Protein 3K89 (pdb70)

Nearest PDB structures (foldseek):
  3r97-assembly1_A  TM=1.001E+00  e=3.968E-64  Xanthomonas oryzae pv. oryzae KACC 10331
  3h0p-assembly1_A  TM=9.789E-01  e=1.302E-44  Salmonella enterica subsp. enterica serovar Typhimurium
  2g2y-assembly1_A  TM=9.783E-01  e=1.091E-43  Escherichia coli K-12
  6smd-assembly2_C  TM=9.818E-01  e=2.493E-43  Photorhabdus luminescens
  3hjv-assembly1_B  TM=9.691E-01  e=3.770E-43  Vibrio cholerae

B-factor: mean 21.98, std 23.46, range [7.36, 500.0]

Solvent-accessible surface area: 12432 Å² total; per-residue (Å²): 223,76,42,78,42,0,0,0,0,0,1,4,60,56,10,30,56,76,27,7,9,35,107,2,15,151,109,33,104,44,0,147,113,2,0,58,73,0,13,136,9,4,65,32,88,0,33,54,10,0,51,66,14,80,83,139,58,0,68,97,10,29,27,0,2,0,0,1,0,0,0,0,2,0,0,24,75,6,0,36,71,74,155,9,12,95,0,27,13,0,0,0,20,13,1,0,0,0,0,0,0,13,8,0,22,1,3,54,4,89,30,0,0,72,0,0,44,41,2,0,60,37,5,36,77,39,0,77,84,67,69,10,5,8,0,9,3,54,57,17,125,61,70,34,1,68,109,0,4,75,107,4,20,72,124,72,34,4,41,22,0,16,31,6,8,55,23,41,5,5,0,0,0,22,24,47,0,0,64,90,0,31,56,62,0,38,163,122,53,27,176,139,31,88,98,69,114,48,36,10,0,18,2,0,66,47,0,100,110,1,0,70,86,0,17,140,24,0,67,72,37,65,38,97,87,52,129,4,53,7,0,1,0,20,44,20,153,56,38,131,43,47,72,36,6,59,90,3,0,16,48,1,0,37,68,31,0,54,0,22,21,0,0,94,18,0,29,94,102,39,3,68,69,0,0,0,0,0,3,31,154,77,5,2,39,14,0,103,134,21,39,190,96,16,54,13,79,26,0,13,51,40,83,59,8,57,28,0,45,112,47,2,69,166

Structure (mmCIF, N/CA/C/O backbone):
data_3K89
#
_entry.id   3K89
#
_cell.length_a   41.361
_cell.length_b   74.095
_cell.length_c   98.617
_cell.angle_alpha   90.00
_cell.angle_beta   90.00
_cell.angle_gamma   90.00
#
_symmetry.space_group_name_H-M   'P 21 21 21'
#
loop_
_entity.id
_entity.type
_entity.pdbx_description
1 polymer 'Malonyl CoA-ACP transacylase'
2 non-polymer GLYCEROL
3 water water
#
loop_
_atom_site.group_PDB
_atom_site.id
_atom_site.type_symbol
_atom_site.label_atom_id
_atom_site.label_alt_id
_atom_site.label_comp_id
_atom_site.label_asym_id
_atom_site.label_entity_id
_atom_site.label_seq_id
_atom_site.pdbx_PDB_ins_code
_atom_site.Cartn_x
_atom_site.Cartn_y
_atom_site.Cartn_z
_atom_site.occupancy
_atom_site.B_iso_or_equiv
_atom_site.auth_seq_id
_atom_site.auth_comp_id
_atom_site.auth_asym_id
_atom_site.auth_atom_id
_atom_site.pdbx_PDB_model_num
ATOM 1 N N . MET A 1 1 ? 14.525 -9.897 -16.978 1.00 43.60 1 MET A N 1
ATOM 2 C CA . MET A 1 1 ? 15.872 -9.848 -16.336 1.00 43.39 1 MET A CA 1
ATOM 3 C C . MET A 1 1 ? 15.856 -8.837 -15.186 1.00 42.47 1 MET A C 1
ATOM 4 O O . MET A 1 1 ? 15.286 -9.092 -14.121 1.00 42.52 1 MET A O 1
ATOM 9 N N . THR A 1 2 ? 16.486 -7.690 -15.424 1.00 41.25 2 THR A N 1
ATOM 10 C CA . THR A 1 2 ? 16.471 -6.561 -14.502 1.00 39.74 2 THR A CA 1
ATOM 11 C C . THR A 1 2 ? 15.462 -5.503 -14.963 1.00 38.57 2 THR A C 1
ATOM 12 O O . THR A 1 2 ? 15.374 -5.190 -16.155 1.00 38.54 2 THR A O 1
ATOM 16 N N . GLU A 1 3 ? 14.700 -4.963 -14.015 1.00 36.84 3 GLU A N 1
ATOM 17 C CA . GLU A 1 3 ? 13.746 -3.899 -14.315 1.00 35.19 3 GLU A CA 1
ATOM 18 C C . GLU A 1 3 ? 14.390 -2.544 -14.068 1.00 33.59 3 GLU A C 1
ATOM 19 O O . GLU A 1 3 ? 14.674 -2.192 -12.919 1.00 33.16 3 GLU A O 1
ATOM 25 N N . SER A 1 4 ? 14.593 -1.785 -15.147 1.00 31.69 4 SER A N 1
ATOM 26 C CA . SER A 1 4 ? 15.348 -0.527 -15.105 1.00 29.73 4 SER A CA 1
ATOM 27 C C . SER A 1 4 ? 14.679 0.596 -14.310 1.00 27.76 4 SER A C 1
ATOM 28 O O . SER A 1 4 ? 15.354 1.551 -13.898 1.00 27.70 4 SER A O 1
ATOM 31 N N . THR A 1 5 ? 13.367 0.482 -14.084 1.00 24.80 5 THR A N 1
ATOM 32 C CA . THR A 1 5 ? 12.634 1.508 -13.337 1.00 22.62 5 THR A CA 1
ATOM 33 C C . THR A 1 5 ? 12.437 1.188 -11.854 1.00 20.60 5 THR A C 1
ATOM 34 O O . THR A 1 5 ? 11.857 1.996 -11.137 1.00 20.38 5 THR A O 1
ATOM 38 N N . LEU A 1 6 ? 12.916 0.026 -11.407 1.00 19.22 6 LEU A N 1
ATOM 39 C CA . LEU A 1 6 ? 12.648 -0.432 -10.035 1.00 17.07 6 LEU A CA 1
ATOM 40 C C . LEU A 1 6 ? 13.885 -0.374 -9.133 1.00 15.91 6 LEU A C 1
ATOM 41 O O . LEU A 1 6 ? 14.934 -0.838 -9.516 1.00 15.23 6 LEU A O 1
ATOM 46 N N . ALA A 1 7 ? 13.748 0.190 -7.933 1.00 14.46 7 ALA A N 1
ATOM 47 C CA . ALA A 1 7 ? 14.808 0.075 -6.926 1.00 13.58 7 ALA A CA 1
ATOM 48 C C . ALA A 1 7 ? 14.230 -0.567 -5.664 1.00 12.78 7 ALA A C 1
ATOM 49 O O . ALA A 1 7 ? 13.020 -0.511 -5.424 1.00 12.49 7 ALA A O 1
ATOM 51 N N . PHE A 1 8 ? 15.102 -1.181 -4.869 1.00 11.58 8 PHE A N 1
ATOM 52 C CA . PHE A 1 8 ? 14.726 -1.674 -3.539 1.00 10.94 8 PHE A CA 1
ATOM 53 C C . PHE A 1 8 ? 15.511 -0.856 -2.524 1.00 10.79 8 PHE A C 1
ATOM 54 O O . PHE A 1 8 ? 16.692 -0.553 -2.754 1.00 10.89 8 PHE A O 1
ATOM 62 N N . VAL A 1 9 ? 14.841 -0.502 -1.425 1.00 9.80 9 VAL A N 1
ATOM 63 C CA . VAL A 1 9 ? 15.497 0.198 -0.290 1.00 9.73 9 VAL A CA 1
ATOM 64 C C . VAL A 1 9 ? 15.286 -0.623 0.974 1.00 9.61 9 VAL A C 1
ATOM 65 O O . VAL A 1 9 ? 14.250 -1.268 1.125 1.00 10.05 9 VAL A O 1
ATOM 69 N N . PHE A 1 10 ? 16.265 -0.578 1.887 1.00 9.42 10 PHE A N 1
ATOM 70 C CA . PHE A 1 10 ? 16.215 -1.421 3.080 1.00 9.17 10 PHE A CA 1
ATOM 71 C C . PHE A 1 10 ? 16.236 -0.560 4.327 1.00 8.84 10 PHE A C 1
ATOM 72 O O . PHE A 1 10 ? 17.039 0.366 4.424 1.00 8.81 10 PHE A O 1
ATOM 80 N N . PRO A 1 11 ? 15.323 -0.842 5.270 1.00 9.27 11 PRO A N 1
ATOM 81 C CA . PRO A 1 11 ? 15.196 0.000 6.461 1.00 9.46 11 PRO A CA 1
ATOM 82 C C . PRO A 1 11 ? 16.262 -0.230 7.524 1.00 9.63 11 PRO A C 1
ATOM 83 O O . PRO A 1 11 ? 16.949 -1.247 7.530 1.00 9.68 11 PRO A O 1
ATOM 87 N N . GLY A 1 12 ? 16.360 0.733 8.435 1.00 9.88 12 GLY A N 1
ATOM 88 C CA . GLY A 1 12 ? 17.355 0.657 9.496 1.00 10.11 12 GLY A CA 1
ATOM 89 C C . GLY A 1 12 ? 16.712 0.923 10.842 1.00 10.03 12 GLY A C 1
ATOM 90 O O . GLY A 1 12 ? 15.488 0.821 10.996 1.00 10.27 12 GLY A O 1
ATOM 91 N N . GLN A 1 13 ? 17.569 1.235 11.812 1.00 10.83 13 GLN A N 1
ATOM 92 C CA . GLN A 1 13 ? 17.153 1.490 13.189 1.00 11.36 13 GLN A CA 1
ATOM 93 C C . GLN A 1 13 ? 15.909 2.370 13.263 1.00 12.24 13 GLN A C 1
ATOM 94 O O . GLN A 1 13 ? 15.873 3.466 12.688 1.00 13.27 13 GLN A O 1
ATOM 100 N N . GLY A 1 14 ? 14.898 1.905 13.988 1.00 12.11 14 GLY A N 1
ATOM 101 C CA . GLY A 1 14 ? 13.629 2.628 14.076 1.00 12.86 14 GLY A CA 1
ATOM 102 C C . GLY A 1 14 ? 12.494 1.894 13.407 1.00 13.03 14 GLY A C 1
ATOM 103 O O . GLY A 1 14 ? 11.317 2.088 13.762 1.00 14.67 14 GLY A O 1
ATOM 104 N N . SER A 1 15 ? 12.836 1.035 12.444 1.00 12.30 15 SER A N 1
ATOM 105 C CA . SER A 1 15 ? 11.849 0.265 11.702 1.00 12.48 15 SER A CA 1
ATOM 106 C C . SER A 1 15 ? 11.494 -1.083 12.324 1.00 12.79 15 SER A C 1
ATOM 107 O O . SER A 1 15 ? 10.583 -1.771 11.839 1.00 13.30 15 SER A O 1
ATOM 110 N N . GLN A 1 16 ? 12.233 -1.477 13.357 1.00 12.66 16 GLN A N 1
ATOM 111 C CA . GLN A 1 16 ? 11.975 -2.764 14.019 1.00 13.30 16 GLN A CA 1
ATOM 112 C C . GLN A 1 16 ? 10.688 -2.699 14.842 1.00 14.12 16 GLN A C 1
ATOM 113 O O . GLN A 1 16 ? 10.242 -1.616 15.242 1.00 14.61 16 GLN A O 1
ATOM 119 N N . SER A 1 17 ? 10.094 -3.861 15.093 1.00 14.14 17 SER A N 1
ATOM 120 C CA . SER A 1 17 ? 8.949 -3.965 16.011 1.00 14.27 17 SER A CA 1
ATOM 121 C C . SER A 1 17 ? 8.873 -5.409 16.466 1.00 14.66 17 SER A C 1
ATOM 122 O O . SER A 1 17 ? 9.285 -6.319 15.740 1.00 13.82 17 SER A O 1
ATOM 125 N N . LEU A 1 18 ? 8.352 -5.619 17.670 1.00 15.35 18 LEU A N 1
ATOM 126 C CA . LEU A 1 18 ? 8.039 -6.967 18.143 1.00 16.13 18 LEU A CA 1
ATOM 127 C C . LEU A 1 18 ? 7.053 -7.603 17.173 1.00 15.46 18 LEU A C 1
ATOM 128 O O . LEU A 1 18 ? 6.054 -6.983 16.792 1.00 16.55 18 LEU A O 1
ATOM 133 N N . GLY A 1 19 ? 7.360 -8.820 16.728 1.00 15.09 19 GLY A N 1
ATOM 134 C CA . GLY A 1 19 ? 6.495 -9.536 15.802 1.00 14.71 19 GLY A CA 1
ATOM 135 C C . GLY A 1 19 ? 6.651 -9.113 14.351 1.00 13.95 19 GLY A C 1
ATOM 136 O O . GLY A 1 19 ? 5.838 -9.497 13.498 1.00 14.69 19 GLY A O 1
ATOM 137 N N . MET A 1 20 ? 7.696 -8.345 14.046 1.00 13.71 20 MET A N 1
ATOM 138 C CA . MET A 1 20 ? 7.920 -7.976 12.652 1.00 13.59 20 MET A CA 1
ATOM 139 C C . MET A 1 20 ? 8.054 -9.212 11.768 1.00 13.49 20 MET A C 1
ATOM 140 O O . MET A 1 20 ? 8.701 -10.192 12.144 1.00 13.35 20 MET A O 1
ATOM 145 N N . LEU A 1 21 ? 7.413 -9.159 10.599 1.00 12.77 21 LEU A N 1
ATOM 146 C CA . LEU A 1 21 ? 7.409 -10.271 9.631 1.00 12.79 21 LEU A CA 1
ATOM 147 C C . LEU A 1 21 ? 6.681 -11.542 10.093 1.00 12.81 21 LEU A C 1
ATOM 148 O O . LEU A 1 21 ? 6.735 -12.573 9.413 1.00 13.38 21 LEU A O 1
ATOM 153 N N . ALA A 1 22 ? 5.962 -11.462 11.214 1.00 13.24 22 ALA A N 1
ATOM 154 C CA . ALA A 1 22 ? 5.300 -12.660 11.744 1.00 13.58 22 ALA A CA 1
ATOM 155 C C . ALA A 1 22 ? 4.342 -13.247 10.704 1.00 14.15 22 ALA A C 1
ATOM 156 O O . ALA A 1 22 ? 4.319 -14.473 10.494 1.00 13.33 22 ALA A O 1
ATOM 158 N N . GLU A 1 23 ? 3.565 -12.377 10.050 1.00 14.34 23 GLU A N 1
ATOM 159 C CA . GLU A 1 23 ? 2.498 -12.842 9.188 1.00 14.78 23 GLU A CA 1
ATOM 160 C C . GLU A 1 23 ? 3.033 -13.388 7.885 1.00 14.44 23 GLU A C 1
ATOM 161 O O . GLU A 1 23 ? 2.532 -14.403 7.375 1.00 15.12 23 GLU A O 1
ATOM 167 N N . LEU A 1 24 ? 4.069 -12.744 7.349 1.00 13.65 24 LEU A N 1
ATOM 168 C CA . LEU A 1 24 ? 4.744 -13.307 6.182 1.00 13.60 24 LEU A CA 1
ATOM 169 C C . LEU A 1 24 ? 5.396 -14.648 6.487 1.00 13.93 24 LEU A C 1
ATOM 170 O O . LEU A 1 24 ? 5.384 -15.544 5.644 1.00 13.30 24 LEU A O 1
ATOM 175 N N . SER A 1 25 ? 5.989 -14.777 7.673 1.00 14.17 25 SER A N 1
ATOM 176 C CA . SER A 1 25 ? 6.653 -16.027 8.071 1.00 14.90 25 SER A CA 1
ATOM 177 C C . SER A 1 25 ? 5.673 -17.199 8.092 1.00 16.30 25 SER A C 1
ATOM 178 O O . SER A 1 25 ? 6.016 -18.307 7.689 1.00 16.04 25 SER A O 1
ATOM 181 N N . GLU A 1 26 ? 4.449 -16.948 8.548 1.00 17.23 26 GLU A N 1
ATOM 182 C CA . GLU A 1 26 ? 3.420 -17.994 8.555 1.00 18.54 26 GLU A CA 1
ATOM 183 C C . GLU A 1 26 ? 3.145 -18.562 7.162 1.00 18.38 26 GLU A C 1
ATOM 184 O O . GLU A 1 26 ? 2.807 -19.747 7.010 1.00 18.69 26 GLU A O 1
ATOM 190 N N . LEU A 1 27 ? 3.280 -17.717 6.147 1.00 17.22 27 LEU A N 1
ATOM 191 C CA . LEU A 1 27 ? 3.056 -18.122 4.765 1.00 17.43 27 LEU A CA 1
ATOM 192 C C . LEU A 1 27 ? 4.289 -18.709 4.075 1.00 17.37 27 LEU A C 1
ATOM 193 O O . LEU A 1 27 ? 4.161 -19.428 3.074 1.00 17.24 27 LEU A O 1
ATOM 198 N N . HIS A 1 28 ? 5.482 -18.403 4.595 1.00 16.01 28 HIS A N 1
ATOM 199 C CA . HIS A 1 28 ? 6.724 -18.690 3.858 1.00 16.34 28 HIS A CA 1
ATOM 200 C C . HIS A 1 28 ? 7.843 -19.181 4.765 1.00 16.32 28 HIS A C 1
ATOM 201 O O . HIS A 1 28 ? 8.483 -18.385 5.481 1.00 16.63 28 HIS A O 1
ATOM 208 N N . PRO A 1 29 ? 8.103 -20.489 4.731 1.00 16.10 29 PRO A N 1
ATOM 209 C CA . PRO A 1 29 ? 9.132 -21.093 5.583 1.00 16.26 29 PRO A CA 1
ATOM 210 C C . PRO A 1 29 ? 10.523 -20.491 5.372 1.00 16.66 29 PRO A C 1
ATOM 211 O O . PRO A 1 29 ? 11.332 -20.502 6.300 1.00 16.54 29 PRO A O 1
ATOM 215 N N . GLN A 1 30 ? 10.804 -19.972 4.172 1.00 16.51 30 GLN A N 1
ATOM 216 C CA . GLN A 1 30 ? 12.114 -19.349 3.907 1.00 17.02 30 GLN A CA 1
ATOM 217 C C . GLN A 1 30 ? 12.444 -18.255 4.944 1.00 15.94 30 GLN A C 1
ATOM 218 O O . GLN A 1 30 ? 13.597 -18.083 5.293 1.00 16.24 30 GLN A O 1
ATOM 224 N N . ILE A 1 31 ? 11.446 -17.535 5.454 1.00 15.09 31 ILE A N 1
ATOM 225 C CA . ILE A 1 31 ? 11.724 -16.416 6.360 1.00 14.60 31 ILE A CA 1
ATOM 226 C C . ILE A 1 31 ? 12.494 -16.821 7.627 1.00 14.14 31 ILE A C 1
ATOM 227 O O . ILE A 1 31 ? 13.568 -16.292 7.909 1.00 13.35 31 ILE A O 1
ATOM 232 N N . ARG A 1 32 ? 11.973 -17.780 8.375 1.00 13.36 32 ARG A N 1
ATOM 233 C CA . ARG A 1 32 ? 12.676 -18.228 9.578 1.00 13.41 32 ARG A CA 1
ATOM 234 C C . ARG A 1 32 ? 14.010 -18.918 9.259 1.00 13.73 32 ARG A C 1
ATOM 235 O O . ARG A 1 32 ? 14.943 -18.887 10.070 1.00 13.05 32 ARG A O 1
ATOM 243 N N . GLU A 1 33 ? 14.106 -19.530 8.079 1.00 12.54 33 GLU A N 1
ATOM 244 C CA . GLU A 1 33 ? 15.363 -20.134 7.643 1.00 12.56 33 GLU A CA 1
ATOM 245 C C . GLU A 1 33 ? 16.440 -19.050 7.457 1.00 12.50 33 GLU A C 1
ATOM 246 O O . GLU A 1 33 ? 17.595 -19.237 7.859 1.00 11.86 33 GLU A O 1
ATOM 252 N N . THR A 1 34 ? 16.042 -17.925 6.856 1.00 12.06 34 THR A N 1
ATOM 253 C CA . THR A 1 34 ? 16.943 -16.786 6.674 1.00 11.86 34 THR A CA 1
ATOM 254 C C . THR A 1 34 ? 17.379 -16.207 8.018 1.00 11.46 34 THR A C 1
ATOM 255 O O . THR A 1 34 ? 18.561 -15.897 8.200 1.00 10.57 34 THR A O 1
ATOM 259 N N . PHE A 1 35 ? 16.440 -16.069 8.951 1.00 11.25 35 PHE A N 1
ATOM 260 C CA . PHE A 1 35 ? 16.801 -15.592 10.294 1.00 11.50 35 PHE A CA 1
ATOM 261 C C . PHE A 1 35 ? 17.778 -16.542 10.980 1.00 11.48 35 PHE A C 1
ATOM 262 O O . PHE A 1 35 ? 18.708 -16.085 11.625 1.00 11.23 35 PHE A O 1
ATOM 270 N N . ALA A 1 36 ? 17.584 -17.844 10.792 1.00 12.03 36 ALA A N 1
ATOM 271 C CA . ALA A 1 36 ? 18.469 -18.829 11.408 1.00 11.88 36 ALA A CA 1
ATOM 272 C C . ALA A 1 36 ? 19.890 -18.683 10.871 1.00 12.06 36 ALA A C 1
ATOM 273 O O . ALA A 1 36 ? 20.850 -18.728 11.631 1.00 12.17 36 ALA A O 1
ATOM 275 N N . GLU A 1 37 ? 20.007 -18.457 9.565 1.00 11.06 37 GLU A N 1
ATOM 276 C CA . GLU A 1 37 ? 21.303 -18.259 8.910 1.00 12.07 37 GLU A CA 1
ATOM 277 C C . GLU A 1 37 ? 21.989 -16.991 9.432 1.00 11.68 37 GLU A C 1
ATOM 278 O O . GLU A 1 37 ? 23.165 -17.005 9.785 1.00 12.16 37 GLU A O 1
ATOM 284 N N . ALA A 1 38 ? 21.225 -15.912 9.519 1.00 11.03 38 ALA A N 1
ATOM 285 C CA . ALA A 1 38 ? 21.737 -14.658 10.051 1.00 10.80 38 ALA A CA 1
ATOM 286 C C . ALA A 1 38 ? 22.152 -14.828 11.509 1.00 11.39 38 ALA A C 1
ATOM 287 O O . ALA A 1 38 ? 23.202 -14.296 11.927 1.00 11.77 38 ALA A O 1
ATOM 289 N N . SER A 1 39 ? 21.351 -15.578 12.274 1.00 11.85 39 SER A N 1
ATOM 290 C CA . SER A 1 39 ? 21.589 -15.764 13.716 1.00 12.79 39 SER A CA 1
ATOM 291 C C . SER A 1 39 ? 22.924 -16.446 13.990 1.00 13.72 39 SER A C 1
ATOM 292 O O . SER A 1 39 ? 23.609 -16.115 14.966 1.00 14.12 39 SER A O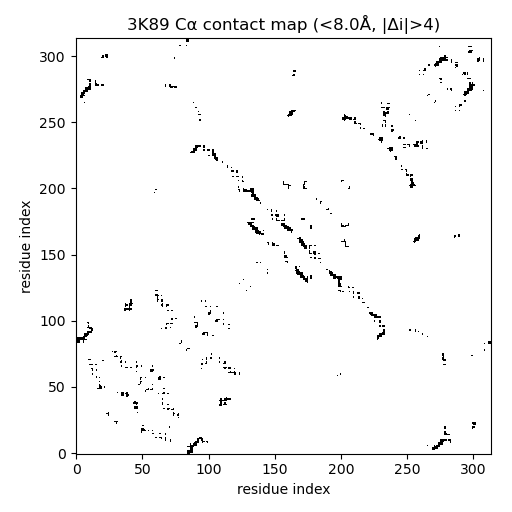 1
ATOM 295 N N . GLU A 1 40 ? 23.296 -17.389 13.130 1.00 14.65 40 GLU A N 1
ATOM 296 C CA . GLU A 1 40 ? 24.620 -18.023 13.225 1.00 16.48 40 GLU A CA 1
ATOM 297 C C . GLU A 1 40 ? 25.767 -17.013 13.149 1.00 16.71 40 GLU A C 1
ATOM 298 O O . GLU A 1 40 ? 26.751 -17.119 13.892 1.00 17.13 40 GLU A O 1
ATOM 304 N N . GLY A 1 41 ? 25.624 -16.017 12.279 1.00 15.76 41 GLY A N 1
ATOM 305 C CA . GLY A 1 41 ? 26.625 -14.963 12.153 1.00 16.28 41 GLY A CA 1
ATOM 306 C C . GLY A 1 41 ? 26.571 -14.014 13.335 1.00 16.50 41 GLY A C 1
ATOM 307 O O . GLY A 1 41 ? 27.623 -13.601 13.863 1.00 17.26 41 GLY A O 1
ATOM 308 N N . ALA A 1 42 ? 25.359 -13.666 13.756 1.00 16.35 42 ALA A N 1
ATOM 309 C CA . ALA A 1 42 ? 25.166 -12.643 14.799 1.00 17.44 42 ALA A CA 1
ATOM 310 C C . ALA A 1 42 ? 25.490 -13.136 16.198 1.00 18.24 42 ALA A C 1
ATOM 311 O O . ALA A 1 42 ? 25.822 -12.332 17.070 1.00 19.33 42 ALA A O 1
ATOM 313 N N . GLY A 1 43 ? 25.370 -14.437 16.424 1.00 18.87 43 GLY A N 1
ATOM 314 C CA . GLY A 1 43 ? 25.603 -15.009 17.768 1.00 19.57 43 GLY A CA 1
ATOM 315 C C . GLY A 1 43 ? 24.409 -14.977 18.709 1.00 20.17 43 GLY A C 1
ATOM 316 O O . GLY A 1 43 ? 24.527 -15.250 19.925 1.00 21.07 43 GLY A O 1
ATOM 317 N N . VAL A 1 44 ? 23.241 -14.661 18.161 1.00 19.24 44 VAL A N 1
ATOM 318 C CA . VAL A 1 44 ? 22.015 -14.531 18.929 1.00 18.92 44 VAL A CA 1
ATOM 319 C C . VAL A 1 44 ? 20.859 -15.020 18.037 1.00 17.18 44 VAL A C 1
ATOM 320 O O . VAL A 1 44 ? 20.933 -14.839 16.816 1.00 16.67 44 VAL A O 1
ATOM 324 N N . ASP A 1 45 ? 19.840 -15.651 18.631 1.00 15.44 45 ASP A N 1
ATOM 325 C CA . ASP A 1 45 ? 18.631 -16.102 17.914 1.00 14.99 45 ASP A CA 1
ATOM 326 C C . ASP A 1 45 ? 17.771 -14.881 17.584 1.00 13.86 45 ASP A C 1
ATOM 327 O O . ASP A 1 45 ? 16.986 -14.398 18.411 1.00 14.11 45 ASP A O 1
ATOM 332 N N . LEU A 1 46 ? 17.943 -14.375 16.364 1.00 12.65 46 LEU A N 1
ATOM 333 C CA . LEU A 1 46 ? 17.269 -13.141 15.954 1.00 12.81 46 LEU A CA 1
ATOM 334 C C . LEU A 1 46 ? 15.758 -13.292 15.768 1.00 12.59 46 LEU A C 1
ATOM 335 O O . LEU A 1 46 ? 15.007 -12.336 15.983 1.00 12.41 46 LEU A O 1
ATOM 340 N N . TRP A 1 47 ? 15.295 -14.477 15.365 1.00 13.26 47 TRP A N 1
ATOM 341 C CA . TRP A 1 47 ? 13.860 -14.680 15.230 1.00 13.48 47 TRP A CA 1
ATOM 342 C C . TRP A 1 47 ? 13.187 -14.701 16.605 1.00 13.52 47 TRP A C 1
ATOM 343 O O . TRP A 1 47 ? 12.199 -14.008 16.817 1.00 13.08 47 TRP A O 1
ATOM 354 N N . ALA A 1 48 ? 13.781 -15.425 17.553 1.00 13.97 48 ALA A N 1
ATOM 355 C CA . ALA A 1 48 ? 13.217 -15.485 18.911 1.00 14.61 48 ALA A CA 1
ATOM 356 C C . ALA A 1 48 ? 13.150 -14.096 19.545 1.00 14.29 48 ALA A C 1
ATOM 357 O O . ALA A 1 48 ? 12.140 -13.723 20.137 1.00 14.25 48 ALA A O 1
ATOM 359 N N . LEU A 1 49 ? 14.231 -13.336 19.387 1.00 14.78 49 LEU A N 1
ATOM 360 C CA . LEU A 1 49 ? 14.310 -11.971 19.901 1.00 14.66 49 LEU A CA 1
ATOM 361 C C . LEU A 1 49 ? 13.269 -11.042 19.268 1.00 15.07 49 LEU A C 1
ATOM 362 O O . LEU A 1 49 ? 12.587 -10.277 19.957 1.00 14.85 49 LEU A O 1
ATOM 367 N N . SER A 1 50 ? 13.162 -11.106 17.943 1.00 14.35 50 SER A N 1
ATOM 368 C CA . SER A 1 50 ? 12.273 -10.227 17.200 1.00 15.78 50 SER A CA 1
ATOM 369 C C . SER A 1 50 ? 10.773 -10.550 17.415 1.00 15.60 50 SER A C 1
ATOM 370 O O . SER A 1 50 ? 9.939 -9.659 17.348 1.00 15.31 50 SER A O 1
ATOM 373 N N . GLN A 1 51 ? 10.448 -11.811 17.725 1.00 15.71 51 GLN A N 1
ATOM 374 C CA . GLN A 1 51 ? 9.048 -12.219 17.929 1.00 16.47 51 GLN A CA 1
ATOM 375 C C . GLN A 1 51 ? 8.586 -12.123 19.378 1.00 17.12 51 GLN A C 1
ATOM 376 O O . GLN A 1 51 ? 7.449 -11.715 19.655 1.00 17.67 51 GLN A O 1
ATOM 382 N N . GLY A 1 52 ? 9.469 -12.505 20.289 1.00 17.81 52 GLY A N 1
ATOM 383 C CA . GLY A 1 52 ? 9.096 -12.658 21.699 1.00 18.30 52 GLY A CA 1
ATOM 384 C C . GLY A 1 52 ? 9.737 -11.639 22.614 1.00 18.22 52 GLY A C 1
ATOM 385 O O . GLY A 1 52 ? 9.333 -11.48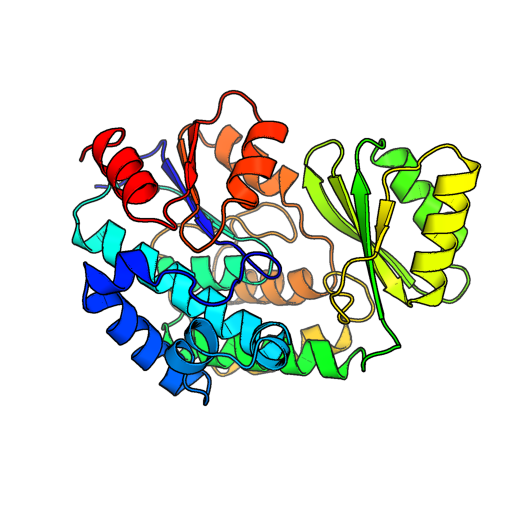4 23.781 1.00 19.14 52 GLY A O 1
ATOM 386 N N . GLY A 1 53 ? 10.748 -10.936 22.107 1.00 18.23 53 GLY A N 1
ATOM 387 C CA . GLY A 1 53 ? 11.502 -10.019 22.935 1.00 17.74 53 GLY A CA 1
ATOM 388 C C . GLY A 1 53 ? 12.634 -10.703 23.682 1.00 17.98 53 GLY A C 1
ATOM 389 O O . GLY A 1 53 ? 13.034 -11.813 23.320 1.00 16.79 53 GLY A O 1
ATOM 390 N N . PRO A 1 54 ? 13.161 -10.048 24.731 1.00 17.73 54 PRO A N 1
ATOM 391 C CA . PRO A 1 54 ? 12.635 -8.806 25.315 1.00 18.18 54 PRO A CA 1
ATOM 392 C C . PRO A 1 54 ? 12.783 -7.591 24.397 1.00 17.90 54 PRO A C 1
ATOM 393 O O . PRO A 1 54 ? 13.818 -7.419 23.754 1.00 17.96 54 PRO A O 1
ATOM 397 N N . GLU A 1 55 ? 11.758 -6.752 24.353 1.00 18.83 55 GLU A N 1
ATOM 398 C CA . GLU A 1 55 ? 11.806 -5.568 23.478 1.00 20.23 55 GLU A CA 1
ATOM 399 C C . GLU A 1 55 ? 12.977 -4.645 23.803 1.00 20.45 55 GLU A C 1
ATOM 400 O O . GLU A 1 55 ? 13.559 -4.024 22.901 1.00 19.40 55 GLU A O 1
ATOM 406 N N . GLU A 1 56 ? 13.349 -4.566 25.079 1.00 20.21 56 GLU A N 1
ATOM 407 C CA . GLU A 1 56 ? 14.503 -3.752 25.469 1.00 21.04 56 GLU A CA 1
ATOM 408 C C . GLU A 1 56 ? 15.803 -4.155 24.748 1.00 20.23 56 GLU A C 1
ATOM 409 O O . GLU A 1 56 ? 16.568 -3.282 24.336 1.00 20.51 56 GLU A O 1
ATOM 415 N N . MET A 1 57 ? 16.045 -5.460 24.590 1.00 18.56 57 MET A N 1
ATOM 416 C CA . MET A 1 57 ? 17.210 -5.931 23.855 1.00 17.37 57 MET A CA 1
ATOM 417 C C . MET A 1 57 ? 17.032 -5.733 22.355 1.00 16.38 57 MET A C 1
ATOM 418 O O . MET A 1 57 ? 17.970 -5.300 21.683 1.00 15.57 57 MET A O 1
ATOM 423 N N . LEU A 1 58 ? 15.847 -6.051 21.843 1.00 15.71 58 LEU A N 1
ATOM 424 C CA . LEU A 1 58 ? 15.528 -5.856 20.418 1.00 15.91 58 LEU A CA 1
ATOM 425 C C . LEU A 1 58 ? 15.792 -4.412 19.979 1.00 15.98 58 LEU A C 1
ATOM 426 O O . LEU A 1 58 ? 16.212 -4.171 18.838 1.00 16.06 58 LEU A O 1
ATOM 431 N N . ASN A 1 59 ? 15.536 -3.461 20.881 1.00 15.14 59 ASN A N 1
ATOM 432 C CA . ASN A 1 59 ? 15.762 -2.035 20.592 1.00 15.82 59 ASN A CA 1
ATOM 433 C C . ASN A 1 59 ? 17.195 -1.523 20.810 1.00 15.72 59 ASN A C 1
ATOM 434 O O . ASN A 1 59 ? 17.523 -0.384 20.430 1.00 16.43 59 ASN A O 1
ATOM 439 N N . ARG A 1 60 ? 18.043 -2.346 21.418 1.00 15.67 60 ARG A N 1
ATOM 440 C CA . ARG A 1 60 ? 19.456 -2.009 21.607 1.00 16.24 60 ARG A CA 1
ATOM 441 C C . ARG A 1 60 ? 20.166 -2.276 20.283 1.00 15.75 60 ARG A C 1
ATOM 442 O O . ARG A 1 60 ? 20.088 -3.385 19.762 1.00 15.35 60 ARG A O 1
ATOM 450 N N . THR A 1 61 ? 20.856 -1.266 19.769 1.00 14.93 61 THR A N 1
ATOM 451 C CA . THR A 1 61 ? 21.346 -1.283 18.386 1.00 14.00 61 THR A CA 1
ATOM 452 C C . THR A 1 61 ? 22.236 -2.478 17.980 1.00 13.63 61 THR A C 1
ATOM 453 O O . THR A 1 61 ? 22.170 -2.924 16.831 1.00 13.35 61 THR A O 1
ATOM 457 N N . GLU A 1 62 ? 23.036 -3.023 18.898 1.00 12.68 62 GLU A N 1
ATOM 458 C CA . GLU A 1 62 ? 23.846 -4.204 18.547 1.00 12.79 62 GLU A CA 1
ATOM 459 C C . GLU A 1 62 ? 22.964 -5.407 18.183 1.00 12.07 62 GLU A C 1
ATOM 460 O O . GLU A 1 62 ? 23.420 -6.299 17.455 1.00 12.12 62 GLU A O 1
ATOM 466 N N . TYR A 1 63 ? 21.736 -5.438 18.708 1.00 11.89 63 TYR A N 1
ATOM 467 C CA . TYR A 1 63 ? 20.755 -6.459 18.345 1.00 11.96 63 TYR A CA 1
ATOM 468 C C . TYR A 1 63 ? 19.811 -6.008 17.245 1.00 12.31 63 TYR A C 1
ATOM 469 O O . TYR A 1 63 ? 19.476 -6.802 16.371 1.00 11.84 63 TYR A O 1
ATOM 478 N N . THR A 1 64 ? 19.366 -4.755 17.293 1.00 12.02 64 THR A N 1
ATOM 479 C CA . THR A 1 64 ? 18.444 -4.268 16.259 1.00 12.11 64 THR A CA 1
ATOM 480 C C . THR A 1 64 ? 19.048 -4.446 14.881 1.00 11.35 64 THR A C 1
ATOM 481 O O . THR A 1 64 ? 18.342 -4.811 13.937 1.00 11.56 64 THR A O 1
ATOM 485 N N . GLN A 1 65 ? 20.338 -4.151 14.769 1.00 10.29 65 GLN A N 1
ATOM 486 C CA . GLN A 1 65 ? 21.003 -4.131 13.459 1.00 9.54 65 GLN A CA 1
ATOM 487 C C . GLN A 1 65 ? 20.999 -5.512 12.778 1.00 9.96 65 GLN A C 1
ATOM 488 O O . GLN A 1 65 ? 20.491 -5.621 11.678 1.00 9.18 65 GLN A O 1
ATOM 494 N N . PRO A 1 66 ? 21.520 -6.568 13.438 1.00 9.85 66 PRO A N 1
ATOM 495 C CA . PRO A 1 66 ? 21.405 -7.882 12.761 1.00 10.02 66 PRO A CA 1
ATOM 496 C C . PRO A 1 66 ? 19.962 -8.364 12.585 1.00 10.00 66 PRO A C 1
ATOM 497 O O . PRO A 1 66 ? 19.643 -9.060 11.609 1.00 9.41 66 PRO A O 1
ATOM 501 N N . ALA A 1 67 ? 19.080 -8.004 13.506 1.00 9.88 67 ALA A N 1
ATOM 502 C CA . ALA A 1 67 ? 17.671 -8.357 13.361 1.00 10.03 67 ALA A CA 1
ATOM 503 C C . ALA A 1 67 ? 17.028 -7.720 12.116 1.00 9.96 67 ALA A C 1
ATOM 504 O O . ALA A 1 67 ? 16.321 -8.402 11.368 1.00 10.31 67 ALA A O 1
ATOM 506 N N . LEU A 1 68 ? 17.300 -6.433 11.890 1.00 9.97 68 LEU A N 1
ATOM 507 C CA . LEU A 1 68 ? 16.787 -5.737 10.721 1.00 9.58 68 LEU A CA 1
ATOM 508 C C . LEU A 1 68 ? 17.475 -6.161 9.439 1.00 9.31 68 LEU A C 1
ATOM 509 O O . LEU A 1 68 ? 16.858 -6.158 8.372 1.00 10.07 68 LEU A O 1
ATOM 514 N N . LEU A 1 69 ? 18.753 -6.506 9.530 1.00 8.65 69 LEU A N 1
ATOM 515 C CA . LEU A 1 69 ? 19.452 -7.054 8.368 1.00 8.79 69 LEU A CA 1
ATOM 516 C C . LEU A 1 69 ? 18.844 -8.395 7.936 1.00 9.56 69 LEU A C 1
ATOM 517 O O . LEU A 1 69 ? 18.573 -8.611 6.750 1.00 9.02 69 LEU A O 1
ATOM 522 N N . ALA A 1 70 ? 18.645 -9.289 8.902 1.00 10.13 70 ALA A N 1
ATOM 523 C CA . ALA A 1 70 ? 17.963 -10.558 8.647 1.00 9.99 70 ALA A CA 1
ATOM 524 C C . ALA A 1 70 ? 16.585 -10.320 8.044 1.00 9.94 70 ALA A C 1
ATOM 525 O O . ALA A 1 70 ? 16.229 -10.940 7.054 1.00 9.97 70 ALA A O 1
ATOM 527 N N . ALA A 1 71 ? 15.843 -9.375 8.607 1.00 9.41 71 ALA A N 1
ATOM 528 C CA . ALA A 1 71 ? 14.485 -9.092 8.147 1.00 9.35 71 ALA A CA 1
ATOM 529 C C . ALA A 1 71 ? 14.462 -8.608 6.697 1.00 9.76 71 ALA A C 1
ATOM 530 O O . ALA A 1 71 ? 13.667 -9.088 5.896 1.00 9.94 71 ALA A O 1
ATOM 532 N N . GLY A 1 72 ? 15.373 -7.709 6.348 1.00 9.03 72 GLY A N 1
ATOM 533 C CA . GLY A 1 72 ? 15.413 -7.198 4.967 1.00 8.79 72 GLY A CA 1
ATOM 534 C C . GLY A 1 72 ? 15.836 -8.276 3.979 1.00 9.08 72 GLY A C 1
ATOM 535 O O . GLY A 1 72 ? 15.275 -8.381 2.880 1.00 10.03 72 GLY A O 1
ATOM 536 N N . VAL A 1 73 ? 16.854 -9.050 4.347 1.00 9.29 73 VAL A N 1
ATOM 537 C CA . VAL A 1 73 ? 17.295 -10.133 3.501 1.00 9.27 73 VAL A CA 1
ATOM 538 C C . VAL A 1 73 ? 16.199 -11.206 3.374 1.00 9.30 73 VAL A C 1
ATOM 539 O O . VAL A 1 73 ? 16.038 -11.776 2.283 1.00 10.71 73 VAL A O 1
ATOM 543 N N . ALA A 1 74 ? 15.439 -11.470 4.444 1.00 10.13 74 ALA A N 1
ATOM 544 C CA . ALA A 1 74 ? 14.327 -12.448 4.342 1.00 10.72 74 ALA A CA 1
ATOM 545 C C . ALA A 1 74 ? 13.292 -12.017 3.292 1.00 11.19 74 ALA A C 1
ATOM 546 O O . ALA A 1 74 ? 12.873 -12.827 2.452 1.00 11.39 74 ALA A O 1
ATOM 548 N N . VAL A 1 75 ? 12.901 -10.746 3.313 1.00 11.80 75 VAL A N 1
ATOM 549 C CA . VAL A 1 75 ? 11.928 -10.258 2.332 1.00 11.63 75 VAL A CA 1
ATOM 550 C C . VAL A 1 75 ? 12.544 -10.257 0.914 1.00 11.81 75 VAL A C 1
ATOM 551 O O . VAL A 1 75 ? 11.866 -10.586 -0.063 1.00 12.40 75 VAL A O 1
ATOM 555 N N . TRP A 1 76 ? 13.834 -9.910 0.815 1.00 12.61 76 TRP A N 1
ATOM 556 C CA . TRP A 1 76 ? 14.561 -9.935 -0.456 1.00 12.30 76 TRP A CA 1
ATOM 557 C C . TRP A 1 76 ? 14.507 -11.332 -1.076 1.00 12.50 76 TRP A C 1
ATOM 558 O O . TRP A 1 76 ? 14.202 -11.487 -2.262 1.00 13.51 76 TRP A O 1
ATOM 569 N N . ARG A 1 77 ? 14.798 -12.344 -0.268 1.00 13.36 77 ARG A N 1
ATOM 570 C CA . ARG A 1 77 ? 14.841 -13.730 -0.761 1.00 14.08 77 ARG A CA 1
ATOM 571 C C . ARG A 1 77 ? 13.456 -14.205 -1.184 1.00 15.31 77 ARG A C 1
ATOM 572 O O . ARG A 1 77 ? 13.322 -14.932 -2.179 1.00 15.55 77 ARG A O 1
ATOM 580 N N . LEU A 1 78 ? 12.438 -13.743 -0.464 1.00 15.54 78 LEU A N 1
ATOM 581 C CA . LEU A 1 78 ? 11.051 -14.064 -0.807 1.00 16.67 78 LEU A CA 1
ATOM 582 C C . LEU A 1 78 ? 10.679 -13.491 -2.165 1.00 17.50 78 LEU A C 1
ATOM 583 O O . LEU A 1 78 ? 10.209 -14.228 -3.044 1.00 17.80 78 LEU A O 1
ATOM 588 N N . TRP A 1 79 ? 10.884 -12.183 -2.333 1.00 17.09 79 TRP A N 1
ATOM 589 C CA . TRP A 1 79 ? 10.592 -11.493 -3.587 1.00 18.68 79 TRP A CA 1
ATOM 590 C C . TRP A 1 79 ? 11.317 -12.160 -4.745 1.00 20.09 79 TRP A C 1
ATOM 591 O O . TRP A 1 79 ? 10.707 -12.463 -5.777 1.00 20.29 79 TRP A O 1
ATOM 602 N N . THR A 1 80 ? 12.614 -12.396 -4.564 1.00 21.26 80 THR A N 1
ATOM 603 C CA . THR A 1 80 ? 13.435 -12.929 -5.643 1.00 23.77 80 THR A CA 1
ATOM 604 C C . THR A 1 80 ? 13.036 -14.374 -5.996 1.00 25.22 80 THR A C 1
ATOM 605 O O . THR A 1 80 ? 13.060 -14.740 -7.178 1.00 26.39 80 THR A O 1
ATOM 609 N N . ALA A 1 81 ? 12.624 -15.166 -5.000 1.00 26.00 81 ALA A N 1
ATOM 610 C CA . ALA A 1 81 ? 12.119 -16.528 -5.255 1.00 27.83 81 ALA A CA 1
ATOM 611 C C . ALA A 1 81 ? 10.758 -16.522 -5.951 1.00 29.08 81 ALA A C 1
ATOM 612 O O . ALA A 1 81 ? 10.495 -17.374 -6.820 1.00 29.90 81 ALA A O 1
ATOM 614 N N . GLN A 1 82 ? 9.896 -15.573 -5.574 1.00 30.44 82 GLN A N 1
ATOM 615 C CA . GLN A 1 82 ? 8.532 -15.500 -6.120 1.00 32.10 82 GLN A CA 1
ATOM 616 C C . GLN A 1 82 ? 8.431 -14.788 -7.469 1.00 33.24 82 GLN A C 1
ATOM 617 O O . GLN A 1 82 ? 7.327 -14.427 -7.911 1.00 34.02 82 GLN A O 1
ATOM 623 N N . ARG A 1 83 ? 9.580 -14.601 -8.120 1.00 34.04 83 ARG A N 1
ATOM 624 C CA . ARG A 1 83 ? 9.656 -14.030 -9.469 1.00 35.13 83 ARG A CA 1
ATOM 625 C C . ARG A 1 83 ? 9.252 -12.568 -9.528 1.00 34.81 83 ARG A C 1
ATOM 626 O O . ARG A 1 83 ? 8.702 -12.112 -10.527 1.00 35.10 83 ARG A O 1
ATOM 634 N N . GLY A 1 84 ? 9.524 -11.827 -8.461 1.00 34.50 84 GLY A N 1
ATOM 635 C CA . GLY A 1 84 ? 9.346 -10.388 -8.512 1.00 33.74 84 GLY A CA 1
ATOM 636 C C . GLY A 1 84 ? 10.385 -9.801 -9.452 1.00 33.06 84 GLY A C 1
ATOM 637 O O . GLY A 1 84 ? 11.456 -10.387 -9.642 1.00 33.41 84 GLY A O 1
ATOM 638 N N . GLN A 1 85 ? 10.069 -8.653 -10.046 1.00 32.27 85 GLN A N 1
ATOM 639 C CA . GLN A 1 85 ? 11.017 -7.943 -10.902 1.00 31.31 85 GLN A CA 1
ATOM 640 C C . GLN A 1 85 ? 12.317 -7.662 -10.132 1.00 29.97 85 GLN A C 1
ATOM 641 O O . GLN A 1 85 ? 12.271 -7.259 -8.970 1.00 29.70 85 GLN A O 1
ATOM 647 N N . ARG A 1 86 ? 13.465 -7.910 -10.768 1.00 27.94 86 ARG A N 1
ATOM 648 C CA . ARG A 1 86 ? 14.759 -7.544 -10.182 1.00 26.51 86 ARG A CA 1
ATOM 649 C C . ARG A 1 86 ? 15.021 -6.042 -10.262 1.00 23.91 86 ARG A C 1
ATOM 650 O O . ARG A 1 86 ? 14.967 -5.457 -11.351 1.00 24.19 86 ARG A O 1
ATOM 658 N N . PRO A 1 87 ? 15.326 -5.405 -9.111 1.00 20.86 87 PRO A N 1
ATOM 659 C CA . PRO A 1 87 ? 15.629 -3.983 -9.150 1.00 19.03 87 PRO A CA 1
ATOM 660 C C . PRO A 1 87 ? 16.953 -3.686 -9.864 1.00 17.62 87 PRO A C 1
ATOM 661 O O . PRO A 1 87 ? 17.862 -4.527 -9.855 1.00 17.98 87 PRO A O 1
ATOM 665 N N . ALA A 1 88 ? 17.045 -2.501 -10.468 1.00 16.32 88 ALA A N 1
ATOM 666 C CA . ALA A 1 88 ? 18.243 -2.072 -11.163 1.00 15.96 88 ALA A CA 1
ATOM 667 C C . ALA A 1 88 ? 19.229 -1.409 -10.207 1.00 15.64 88 ALA A C 1
ATOM 668 O O . ALA A 1 88 ? 20.432 -1.350 -10.496 1.00 16.13 88 ALA A O 1
ATOM 670 N N . LEU A 1 89 ? 18.714 -0.899 -9.081 1.00 14.55 89 LEU A N 1
ATOM 671 C CA . LEU A 1 89 ? 19.551 -0.246 -8.067 1.00 13.06 89 LEU A CA 1
ATOM 672 C C . LEU A 1 89 ? 19.027 -0.551 -6.669 1.00 12.37 89 LEU A C 1
ATOM 673 O O . LEU A 1 89 ? 17.842 -0.818 -6.505 1.00 12.32 89 LEU A O 1
ATOM 678 N N . LEU A 1 90 ? 19.927 -0.492 -5.686 1.00 11.53 90 LEU A N 1
ATOM 679 C CA . LEU A 1 90 ? 19.600 -0.681 -4.265 1.00 11.27 90 LEU A CA 1
ATOM 680 C C . LEU A 1 90 ? 20.123 0.496 -3.439 1.00 10.99 90 LEU A C 1
ATOM 681 O O . LEU A 1 90 ? 21.062 1.191 -3.840 1.00 11.81 90 LEU A O 1
ATOM 686 N N . ALA A 1 91 ? 19.509 0.712 -2.277 1.00 10.13 91 ALA A N 1
ATOM 687 C CA . ALA A 1 91 ? 20.057 1.615 -1.256 1.00 9.95 91 ALA A CA 1
ATOM 688 C C . ALA A 1 91 ? 19.461 1.206 0.092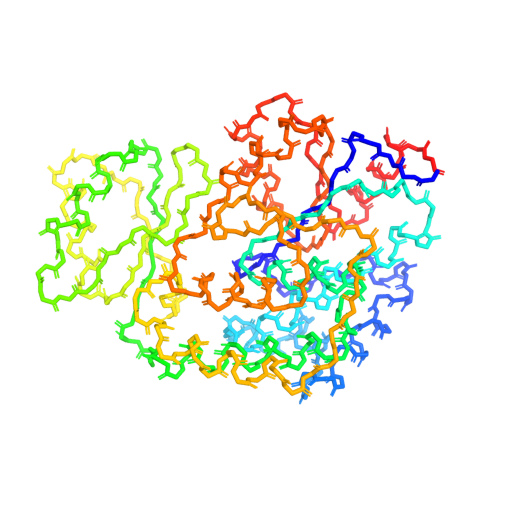 1.00 9.52 91 ALA A C 1
ATOM 689 O O . ALA A 1 91 ? 18.512 0.439 0.148 1.00 9.84 91 ALA A O 1
ATOM 691 N N . GLY A 1 92 ? 20.013 1.707 1.183 1.00 9.43 92 GLY A N 1
ATOM 692 C CA . GLY A 1 92 ? 19.389 1.430 2.473 1.00 8.39 92 GLY A CA 1
ATOM 693 C C . GLY A 1 92 ? 19.808 2.465 3.465 1.00 8.71 92 GLY A C 1
ATOM 694 O O . GLY A 1 92 ? 20.833 3.116 3.265 1.00 9.61 92 GLY A O 1
ATOM 695 N N . HIS A 1 93 ? 19.035 2.604 4.534 1.00 8.91 93 HIS A N 1
ATOM 696 C CA . HIS A 1 93 ? 19.244 3.690 5.462 1.00 9.15 93 HIS A CA 1
ATOM 697 C C . HIS A 1 93 ? 20.107 3.229 6.621 1.00 9.47 93 HIS A C 1
ATOM 698 O O . HIS A 1 93 ? 19.652 2.437 7.437 1.00 9.03 93 HIS A O 1
ATOM 705 N N . SER A 1 94 ? 21.360 3.702 6.633 1.00 8.48 94 SER A N 1
ATOM 706 C CA . SER A 1 94 ? 22.346 3.410 7.691 1.00 8.57 94 SER A CA 1
ATOM 707 C C . SER A 1 94 ? 22.613 1.896 7.760 1.00 7.84 94 SER A C 1
ATOM 708 O O . SER A 1 94 ? 23.319 1.360 6.914 1.00 7.78 94 SER A O 1
ATOM 711 N N . LEU A 1 95 ? 22.016 1.196 8.727 1.00 7.85 95 LEU A N 1
ATOM 712 C CA . LEU A 1 95 ? 22.080 -0.267 8.747 1.00 8.19 95 LEU A CA 1
ATOM 713 C C . LEU A 1 95 ? 21.609 -0.839 7.406 1.00 8.58 95 LEU A C 1
ATOM 714 O O . LEU A 1 95 ? 22.178 -1.821 6.909 1.00 8.95 95 LEU A O 1
ATOM 719 N N . GLY A 1 96 ? 20.572 -0.233 6.817 1.00 8.70 96 GLY A N 1
ATOM 720 C CA . GLY A 1 96 ? 20.007 -0.761 5.571 1.00 8.51 96 GLY A CA 1
ATOM 721 C C . GLY A 1 96 ? 20.982 -0.833 4.414 1.00 8.03 96 GLY A C 1
ATOM 722 O O . GLY A 1 96 ? 20.786 -1.616 3.491 1.00 8.02 96 GLY A O 1
ATOM 723 N N . GLU A 1 97 ? 22.011 -0.002 4.432 1.00 7.97 97 GLU A N 1
ATOM 724 C CA . GLU A 1 97 ? 23.047 -0.073 3.398 1.00 8.15 97 GLU A CA 1
ATOM 725 C C . GLU A 1 97 ? 23.754 -1.435 3.446 1.00 8.59 97 GLU A C 1
ATOM 726 O O . GLU A 1 97 ? 24.166 -1.984 2.413 1.00 9.24 97 GLU A O 1
ATOM 732 N N . TYR A 1 98 ? 23.906 -1.986 4.652 1.00 8.37 98 TYR A N 1
ATOM 733 C CA . TYR A 1 98 ? 24.500 -3.322 4.772 1.00 8.83 98 TYR A CA 1
ATOM 734 C C . TYR A 1 98 ? 23.558 -4.398 4.257 1.00 9.19 98 TYR A C 1
ATOM 735 O O . TYR A 1 98 ? 23.978 -5.348 3.583 1.00 9.10 98 TYR A O 1
ATOM 744 N N . THR A 1 99 ? 22.275 -4.241 4.561 1.00 9.04 99 THR A N 1
ATOM 745 C CA . THR A 1 99 ? 21.274 -5.151 4.014 1.00 9.26 99 THR A CA 1
ATOM 746 C C . THR A 1 99 ? 21.357 -5.134 2.484 1.00 9.03 99 THR A C 1
ATOM 747 O O . THR A 1 99 ? 21.316 -6.198 1.860 1.00 10.24 99 THR A O 1
ATOM 751 N N . ALA A 1 100 ? 21.485 -3.944 1.896 1.00 9.59 100 ALA A N 1
ATOM 752 C CA . ALA A 1 100 ? 21.604 -3.790 0.433 1.00 9.54 100 ALA A CA 1
ATOM 753 C C . ALA A 1 100 ? 22.829 -4.531 -0.104 1.00 9.93 100 ALA A C 1
ATOM 754 O O . ALA A 1 100 ? 22.752 -5.193 -1.145 1.00 9.42 100 ALA A O 1
ATOM 756 N N . LEU A 1 101 ? 23.943 -4.441 0.621 1.00 9.38 101 LEU A N 1
ATOM 757 C CA . LEU A 1 101 ? 25.169 -5.104 0.187 1.00 10.08 101 LEU A CA 1
ATOM 758 C C . LEU A 1 101 ? 25.033 -6.628 0.246 1.00 10.11 101 LEU A C 1
ATOM 759 O O . LEU A 1 101 ? 25.591 -7.329 -0.607 1.00 10.38 101 LEU A O 1
ATOM 764 N N . VAL A 1 102 ? 24.268 -7.132 1.217 1.00 10.42 102 VAL A N 1
ATOM 765 C CA . VAL A 1 102 ? 23.993 -8.566 1.269 1.00 10.36 102 VAL A CA 1
ATOM 766 C C . VAL A 1 102 ? 23.095 -8.940 0.087 1.00 10.56 102 VAL A C 1
ATOM 767 O O . VAL A 1 102 ? 23.386 -9.910 -0.638 1.00 10.92 102 VAL A O 1
ATOM 771 N N . ALA A 1 103 ? 22.052 -8.139 -0.157 1.00 10.58 103 ALA A N 1
ATOM 772 C CA . ALA A 1 103 ? 21.137 -8.408 -1.291 1.00 10.96 103 ALA A CA 1
ATOM 773 C C . ALA A 1 103 ? 21.872 -8.403 -2.627 1.00 11.80 103 ALA A C 1
ATOM 774 O O . ALA A 1 103 ? 21.548 -9.196 -3.506 1.00 13.26 103 ALA A O 1
ATOM 776 N N . ALA A 1 104 ? 22.857 -7.508 -2.7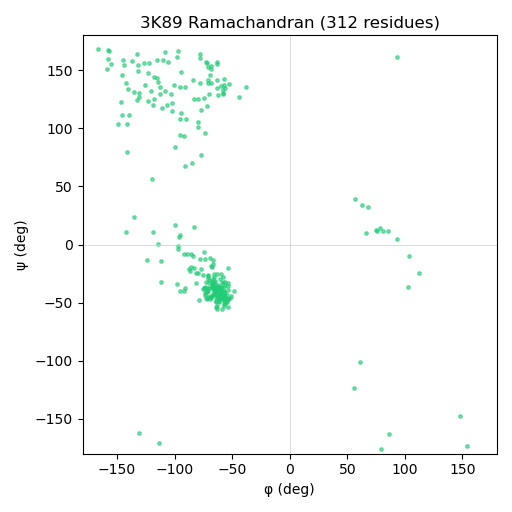59 1.00 11.40 104 ALA A N 1
ATOM 777 C CA . ALA A 1 104 ? 23.708 -7.393 -3.942 1.00 11.67 104 ALA A CA 1
ATOM 778 C C . ALA A 1 104 ? 24.752 -8.517 -4.068 1.00 11.67 104 ALA A C 1
ATOM 779 O O . ALA A 1 104 ? 25.453 -8.590 -5.077 1.00 12.12 104 ALA A O 1
ATOM 781 N N . GLY A 1 105 ? 24.860 -9.368 -3.052 1.00 12.11 105 GLY A N 1
ATOM 782 C CA . GLY A 1 105 ? 25.833 -10.454 -3.044 1.00 11.61 105 GLY A CA 1
ATOM 783 C C . GLY A 1 105 ? 27.263 -10.056 -2.709 1.00 12.80 105 GLY A C 1
ATOM 784 O O . GLY A 1 105 ? 28.198 -10.842 -2.900 1.00 12.63 105 GLY A O 1
ATOM 785 N N . VAL A 1 106 ? 27.432 -8.847 -2.183 1.00 11.58 106 VAL A N 1
ATOM 786 C CA . VAL A 1 106 ? 28.773 -8.368 -1.794 1.00 11.00 106 VAL A CA 1
ATOM 787 C C . VAL A 1 106 ? 29.283 -9.097 -0.555 1.00 11.35 106 VAL A C 1
ATOM 788 O O . VAL A 1 106 ? 30.462 -9.458 -0.474 1.00 11.60 106 VAL A O 1
ATOM 792 N N . LEU A 1 107 ? 28.406 -9.236 0.435 1.00 11.01 107 LEU A N 1
ATOM 793 C CA . LEU A 1 107 ? 28.677 -9.975 1.654 1.00 11.75 107 LEU A CA 1
ATOM 794 C C . LEU A 1 107 ? 27.715 -11.155 1.783 1.00 11.58 107 LEU A C 1
ATOM 795 O O . LEU A 1 107 ? 26.539 -11.036 1.436 1.00 13.15 107 LEU A O 1
ATOM 800 N N . SER A 1 108 ? 28.193 -12.272 2.320 1.00 11.89 108 SER A N 1
ATOM 801 C CA . SER A 1 108 ? 27.267 -13.352 2.728 1.00 11.48 108 SER A CA 1
ATOM 802 C C . SER A 1 108 ? 26.344 -12.852 3.838 1.00 11.94 108 SER A C 1
ATOM 803 O O . SER A 1 108 ? 26.684 -11.916 4.565 1.00 10.96 108 SER A O 1
ATOM 806 N N . LEU A 1 109 ? 25.184 -13.497 3.983 1.00 11.31 109 LEU A N 1
ATOM 807 C CA . LEU A 1 109 ? 24.276 -13.133 5.081 1.00 11.29 109 LEU A CA 1
ATOM 808 C C . LEU A 1 109 ? 24.939 -13.360 6.444 1.00 12.13 109 LEU A C 1
ATOM 809 O O . LEU A 1 109 ? 24.831 -12.524 7.353 1.00 11.79 109 LEU A O 1
ATOM 814 N N . HIS A 1 110 ? 25.654 -14.474 6.572 1.00 12.65 110 HIS A N 1
ATOM 815 C CA . HIS A 1 110 ? 26.399 -14.791 7.803 1.00 13.52 110 HIS A CA 1
ATOM 816 C C . HIS A 1 110 ? 27.342 -13.634 8.194 1.00 12.81 110 HIS A C 1
ATOM 817 O O . HIS A 1 110 ? 27.317 -13.149 9.339 1.00 13.64 110 HIS A O 1
ATOM 824 N N . ASP A 1 111 ? 28.181 -13.236 7.242 1.00 12.75 111 ASP A N 1
ATOM 825 C CA . ASP A 1 111 ? 29.153 -12.157 7.470 1.00 12.30 111 ASP A CA 1
ATOM 826 C C . ASP A 1 111 ? 28.478 -10.816 7.715 1.00 12.01 111 ASP A C 1
ATOM 827 O O . ASP A 1 111 ? 28.925 -10.049 8.553 1.00 12.19 111 ASP A O 1
ATOM 832 N N . GLY A 1 112 ? 27.414 -10.521 6.968 1.00 11.36 112 GLY A N 1
ATOM 833 C CA . GLY A 1 112 ? 26.693 -9.273 7.166 1.00 11.58 112 GLY A CA 1
ATOM 834 C C . GLY A 1 112 ? 26.129 -9.169 8.566 1.00 11.95 112 GLY A C 1
ATOM 835 O O . GLY A 1 112 ? 26.257 -8.110 9.226 1.00 11.83 112 GLY A O 1
ATOM 836 N N . ALA A 1 113 ? 25.522 -10.266 9.025 1.00 11.63 113 ALA A N 1
ATOM 837 C CA . ALA A 1 113 ? 24.906 -10.301 10.355 1.00 11.70 113 ALA A CA 1
ATOM 838 C C . ALA A 1 113 ? 25.976 -10.149 11.426 1.00 12.10 113 ALA A C 1
ATOM 839 O O . ALA A 1 113 ? 25.779 -9.410 12.393 1.00 12.10 113 ALA A O 1
ATOM 841 N N . HIS A 1 114 ? 27.104 -10.838 11.245 1.00 11.81 114 HIS A N 1
ATOM 842 C CA . HIS A 1 114 ? 28.227 -10.700 12.191 1.00 12.66 114 HIS A CA 1
ATOM 843 C C . HIS A 1 114 ? 28.737 -9.255 12.203 1.00 11.97 114 HIS A C 1
ATOM 844 O O . HIS A 1 114 ? 28.938 -8.647 13.274 1.00 12.16 114 HIS A O 1
ATOM 851 N N . LEU A 1 115 ? 28.911 -8.695 11.012 1.00 11.09 115 LEU A N 1
ATOM 852 C CA . LEU A 1 115 ? 29.486 -7.376 10.884 1.00 10.88 115 LEU A CA 1
ATOM 853 C C . LEU A 1 115 ? 28.631 -6.295 11.554 1.00 11.18 115 LEU A C 1
ATOM 854 O O . LEU A 1 115 ? 29.166 -5.397 12.189 1.00 12.09 115 LEU A O 1
ATOM 859 N N . VAL A 1 116 ? 27.316 -6.367 11.382 1.00 10.76 116 VAL A N 1
ATOM 860 C CA . VAL A 1 116 ? 26.467 -5.320 11.958 1.00 10.76 116 VAL A CA 1
ATOM 861 C C . VAL A 1 116 ? 26.217 -5.505 13.451 1.00 11.18 116 VAL A C 1
ATOM 862 O O . VAL A 1 116 ? 25.950 -4.525 14.150 1.00 11.52 116 VAL A O 1
ATOM 866 N N . ARG A 1 117 ? 26.318 -6.740 13.952 1.00 11.61 117 ARG A N 1
ATOM 867 C CA . ARG A 1 117 ? 26.385 -6.920 15.410 1.00 12.60 117 ARG A CA 1
ATOM 868 C C . ARG A 1 117 ? 27.618 -6.169 15.950 1.00 12.61 117 ARG A C 1
ATOM 869 O O . ARG A 1 117 ? 27.505 -5.416 16.934 1.00 12.90 117 ARG A O 1
ATOM 877 N N . LEU A 1 118 ? 28.764 -6.339 15.289 1.00 12.26 118 LEU A N 1
ATOM 878 C CA . LEU A 1 118 ? 29.988 -5.612 15.662 1.00 12.46 118 LEU A CA 1
ATOM 879 C C . LEU A 1 118 ? 29.796 -4.111 15.503 1.00 12.56 118 LEU A C 1
ATOM 880 O O . LEU A 1 118 ? 30.160 -3.339 16.394 1.00 12.49 118 LEU A O 1
ATOM 885 N N . ARG A 1 119 ? 29.192 -3.693 14.384 1.00 11.51 119 ARG A N 1
ATOM 886 C CA . ARG A 1 119 ? 28.937 -2.265 14.157 1.00 11.00 119 ARG A CA 1
ATOM 887 C C . ARG A 1 119 ? 28.151 -1.645 15.320 1.00 11.35 119 ARG A C 1
ATOM 888 O O . ARG A 1 119 ? 28.557 -0.610 15.874 1.00 11.93 119 ARG A O 1
ATOM 896 N N . GLY A 1 120 ? 27.064 -2.291 15.724 1.00 10.86 120 GLY A N 1
ATOM 897 C CA . GLY A 1 120 ? 26.271 -1.846 16.863 1.00 11.61 120 GLY A CA 1
ATOM 898 C C . GLY A 1 120 ? 27.073 -1.819 18.150 1.00 12.53 120 GLY A C 1
ATOM 899 O O . GLY A 1 120 ? 26.969 -0.868 18.904 1.00 13.22 120 GLY A O 1
ATOM 900 N N . GLN A 1 121 ? 27.887 -2.848 18.379 1.00 13.38 121 GLN A N 1
ATOM 901 C CA . GLN A 1 121 ? 28.734 -2.880 19.588 1.00 13.91 121 GLN A CA 1
ATOM 902 C C . GLN A 1 121 ? 29.711 -1.711 19.645 1.00 14.14 121 GLN A C 1
ATOM 903 O O . GLN A 1 121 ? 29.866 -1.055 20.689 1.00 14.06 121 GLN A O 1
ATOM 909 N N . PHE A 1 122 ? 30.373 -1.439 18.526 1.00 13.17 122 PHE A N 1
ATOM 910 C CA . PHE A 1 122 ? 31.360 -0.368 18.487 1.00 13.80 122 PHE A CA 1
ATOM 911 C C . PHE A 1 122 ? 30.666 0.962 18.719 1.00 13.82 122 PHE A C 1
ATOM 912 O O . PHE A 1 122 ? 31.198 1.816 19.438 1.00 14.04 122 PHE A O 1
ATOM 920 N N . MET A 1 123 ? 29.500 1.141 18.089 1.00 13.75 123 MET A N 1
ATOM 921 C CA . MET A 1 123 ? 28.728 2.382 18.226 1.00 14.16 123 MET A CA 1
ATOM 922 C C . MET A 1 123 ? 28.290 2.604 19.667 1.00 15.50 123 MET A C 1
ATOM 923 O O . MET A 1 123 ? 28.399 3.720 20.190 1.00 15.13 123 MET A O 1
ATOM 928 N N . GLN A 1 124 ? 27.804 1.541 20.301 1.00 15.41 124 GLN A N 1
ATOM 929 C CA . GLN A 1 124 ? 27.306 1.634 21.667 1.00 17.50 124 GLN A CA 1
ATOM 930 C C . GLN A 1 124 ? 28.417 1.985 22.645 1.00 17.83 124 GLN A C 1
ATOM 931 O O . GLN A 1 124 ? 28.202 2.777 23.569 1.00 18.02 124 GLN A O 1
ATOM 937 N N . ALA A 1 125 ? 29.594 1.409 22.420 1.00 18.68 125 ALA A N 1
ATOM 938 C CA . ALA A 1 125 ? 30.752 1.618 23.289 1.00 20.10 125 ALA A CA 1
ATOM 939 C C . ALA A 1 125 ? 31.311 3.026 23.152 1.00 21.52 125 ALA A C 1
ATOM 940 O O . ALA A 1 125 ? 31.931 3.548 24.092 1.00 21.16 125 ALA A O 1
ATOM 942 N N . ALA A 1 126 ? 31.085 3.632 21.987 1.00 21.95 126 ALA A N 1
ATOM 943 C CA . ALA A 1 126 ? 31.544 4.982 21.714 1.00 23.71 126 ALA A CA 1
ATOM 944 C C . ALA A 1 126 ? 30.734 5.988 22.516 1.00 24.66 126 ALA A C 1
ATOM 945 O O . ALA A 1 126 ? 31.241 7.053 22.867 1.00 26.08 126 ALA A O 1
ATOM 947 N N . ALA A 1 127 ? 29.487 5.638 22.810 1.00 25.78 127 ALA A N 1
ATOM 948 C CA . ALA A 1 127 ? 28.573 6.514 23.526 1.00 27.28 127 ALA A CA 1
ATOM 949 C C . ALA A 1 127 ? 27.712 5.728 24.510 1.00 28.15 127 ALA A C 1
ATOM 950 O O . ALA A 1 127 ? 26.551 5.427 24.227 1.00 28.50 127 ALA A O 1
ATOM 952 N N . PRO A 1 128 ? 28.277 5.390 25.685 1.00 29.31 128 PRO A N 1
ATOM 953 C CA . PRO A 1 128 ? 27.499 4.657 26.683 1.00 30.09 128 PRO A CA 1
ATOM 954 C C . PRO A 1 128 ? 26.237 5.438 27.043 1.00 30.88 128 PRO A C 1
ATOM 955 O O . PRO A 1 128 ? 26.282 6.678 27.104 1.00 30.59 128 PRO A O 1
ATOM 959 N N . ALA A 1 129 ? 25.123 4.728 27.257 1.00 31.40 129 ALA A N 1
ATOM 960 C CA . ALA A 1 129 ? 23.836 5.369 27.571 1.00 31.45 129 ALA A CA 1
ATOM 961 C C . ALA A 1 129 ? 24.040 6.576 28.485 1.00 31.05 129 ALA A C 1
ATOM 962 O O . ALA A 1 129 ? 24.828 6.519 29.436 1.00 31.76 129 ALA A O 1
ATOM 964 N N . GLY A 1 130 ? 23.353 7.672 28.168 1.00 30.29 130 GLY A N 1
ATOM 965 C CA . GLY A 1 130 ? 23.526 8.934 28.891 1.00 28.02 130 GLY A CA 1
ATOM 966 C C . GLY A 1 130 ? 24.368 9.959 28.137 1.00 26.63 130 GLY A C 1
ATOM 967 O O . GLY A 1 130 ? 24.091 11.151 28.208 1.00 26.95 130 GLY A O 1
ATOM 968 N N . VAL A 1 131 ? 25.396 9.496 27.420 1.00 24.43 131 VAL A N 1
ATOM 969 C CA . VAL A 1 131 ? 26.332 10.373 26.697 1.00 22.56 131 VAL A CA 1
ATOM 970 C C . VAL A 1 131 ? 25.715 11.023 25.452 1.00 21.23 131 VAL A C 1
ATOM 971 O O . VAL A 1 131 ? 25.895 12.223 25.207 1.00 19.87 131 VAL A O 1
ATOM 975 N N . GLY A 1 132 ? 25.028 10.217 24.647 1.00 19.88 132 GLY A N 1
ATOM 976 C CA . GLY A 1 132 ? 24.546 10.684 23.350 1.00 18.88 132 GLY A CA 1
ATOM 977 C C . GLY A 1 132 ? 23.051 10.897 23.273 1.00 18.35 132 GLY A C 1
ATOM 978 O O . GLY A 1 132 ? 22.297 10.448 24.137 1.00 18.96 132 GLY A O 1
ATOM 979 N N . ALA A 1 133 ? 22.618 11.586 22.220 1.00 17.03 133 ALA A N 1
ATOM 980 C CA . ALA A 1 133 ? 21.208 11.776 21.948 1.00 16.17 133 ALA A CA 1
ATOM 981 C C . ALA A 1 133 ? 21.011 12.035 20.476 1.00 15.86 133 ALA A C 1
ATOM 982 O O . ALA A 1 133 ? 21.948 12.455 19.781 1.00 15.27 133 ALA A O 1
ATOM 984 N N . MET A 1 134 ? 19.806 11.727 20.014 1.00 15.73 134 MET A N 1
ATOM 985 C CA . MET A 1 134 ? 19.340 12.101 18.680 1.00 16.29 134 MET A CA 1
ATOM 986 C C . MET A 1 134 ? 17.965 12.720 18.769 1.00 16.70 134 MET A C 1
ATOM 987 O O . MET A 1 134 ? 17.191 12.362 19.643 1.00 16.86 134 MET A O 1
ATOM 992 N N . ALA A 1 135 ? 17.660 13.643 17.857 1.00 16.99 135 ALA A N 1
ATOM 993 C CA . ALA A 1 135 ? 16.346 14.270 17.816 1.00 17.13 135 ALA A CA 1
ATOM 994 C C . ALA A 1 135 ? 15.873 14.518 16.395 1.00 17.50 135 ALA A C 1
ATOM 995 O O . ALA A 1 135 ? 16.641 14.943 15.534 1.00 17.31 135 ALA A O 1
ATOM 997 N N . ALA A 1 136 ? 14.596 14.259 16.152 1.00 18.01 136 ALA A N 1
ATOM 998 C CA . ALA A 1 136 ? 14.027 14.570 14.851 1.00 18.97 136 ALA A CA 1
ATOM 999 C C . ALA A 1 136 ? 13.465 15.983 14.893 1.00 19.69 136 ALA A C 1
ATOM 1000 O O . ALA A 1 136 ? 12.811 16.377 15.875 1.00 20.66 136 ALA A O 1
ATOM 1002 N N . VAL A 1 137 ? 13.741 16.745 13.840 1.00 20.18 137 VAL A N 1
ATOM 1003 C CA . VAL A 1 137 ? 13.232 18.108 13.713 1.00 21.00 137 VAL A CA 1
ATOM 1004 C C . VAL A 1 137 ? 12.379 18.102 12.455 1.00 22.09 137 VAL A C 1
ATOM 1005 O O . VAL A 1 137 ? 12.873 17.799 11.346 1.00 22.03 137 VAL A O 1
ATOM 1009 N N . LEU A 1 138 ? 11.098 18.424 12.629 1.00 23.23 138 LEU A N 1
ATOM 1010 C CA . LEU A 1 138 ? 10.101 18.276 11.580 1.00 25.11 138 LEU A CA 1
ATOM 1011 C C . LEU A 1 138 ? 9.591 19.633 11.109 1.00 25.99 138 LEU A C 1
ATOM 1012 O O . LEU A 1 138 ? 9.320 20.521 11.926 1.00 26.25 138 LEU A O 1
ATOM 1017 N N . GLY A 1 139 ? 9.492 19.789 9.794 1.00 26.84 139 GLY A N 1
ATOM 1018 C CA . GLY A 1 139 ? 8.878 20.971 9.185 1.00 28.25 139 GLY A CA 1
ATOM 1019 C C . GLY A 1 139 ? 9.698 22.246 9.209 1.00 29.24 139 GLY A C 1
ATOM 1020 O O . GLY A 1 139 ? 9.170 23.325 8.921 1.00 30.04 139 GLY A O 1
ATOM 1021 N N . ALA A 1 140 ? 10.981 22.139 9.545 1.00 29.56 140 ALA A N 1
ATOM 1022 C CA . ALA A 1 140 ? 11.881 23.287 9.529 1.00 29.96 140 ALA A CA 1
ATOM 1023 C C . ALA A 1 140 ? 12.675 23.316 8.232 1.00 30.41 140 ALA A C 1
ATOM 1024 O O . ALA A 1 140 ? 12.699 22.334 7.486 1.00 30.93 140 ALA A O 1
ATOM 1026 N N . GLU A 1 141 ? 13.320 24.446 7.967 1.00 30.93 141 GLU A N 1
ATOM 1027 C CA . GLU A 1 141 ? 14.234 24.556 6.842 1.00 31.65 141 GLU A CA 1
ATOM 1028 C C . GLU A 1 141 ? 15.585 24.026 7.276 1.00 31.42 141 GLU A C 1
ATOM 1029 O O . GLU A 1 141 ? 15.997 24.249 8.417 1.00 31.28 141 GLU A O 1
ATOM 1035 N N . ASP A 1 142 ? 16.269 23.321 6.373 1.00 31.24 142 ASP A N 1
ATOM 1036 C CA . ASP A 1 142 ? 17.601 22.777 6.654 1.00 31.06 142 ASP A CA 1
ATOM 1037 C C . ASP A 1 142 ? 18.549 23.832 7.202 1.00 30.54 142 ASP A C 1
ATOM 1038 O O . ASP A 1 142 ? 19.289 23.578 8.148 1.00 29.85 142 ASP A O 1
ATOM 1043 N N . ALA A 1 143 ? 18.528 25.011 6.580 1.00 30.03 143 ALA A N 1
ATOM 1044 C CA . ALA A 1 143 ? 19.405 26.119 6.942 1.00 29.08 143 ALA A CA 1
ATOM 1045 C C . ALA A 1 143 ? 19.239 26.559 8.392 1.00 28.32 143 ALA A C 1
ATOM 1046 O O . ALA A 1 143 ? 20.223 26.846 9.067 1.00 28.70 143 ALA A O 1
ATOM 1048 N N . VAL A 1 144 ? 17.993 26.609 8.861 1.00 27.77 144 VAL A N 1
ATOM 1049 C CA . VAL A 1 144 ? 17.694 26.982 10.245 1.00 27.24 144 VAL A CA 1
ATOM 1050 C C . VAL A 1 144 ? 18.343 25.967 11.191 1.00 26.28 144 VAL A C 1
ATOM 1051 O O . VAL A 1 144 ? 19.052 26.341 12.132 1.00 26.51 144 VAL A O 1
ATOM 1055 N N . VAL A 1 145 ? 18.125 24.687 10.905 1.00 25.00 145 VAL A N 1
ATOM 1056 C CA . VAL A 1 145 ? 18.649 23.604 11.747 1.00 23.75 145 VAL A CA 1
ATOM 1057 C C . VAL A 1 145 ? 20.180 23.580 11.742 1.00 23.33 145 VAL A C 1
ATOM 1058 O O . VAL A 1 145 ? 20.819 23.370 12.782 1.00 22.28 145 VAL A O 1
ATOM 1062 N N . LEU A 1 146 ? 20.774 23.791 10.571 1.00 22.93 146 LEU A N 1
ATOM 1063 C CA . LEU A 1 146 ? 22.229 23.742 10.446 1.00 24.02 146 LEU A CA 1
ATOM 1064 C C . LEU A 1 146 ? 22.908 24.895 11.180 1.00 24.62 146 LEU A C 1
ATOM 1065 O O . LEU A 1 146 ? 23.967 24.718 11.787 1.00 23.99 146 LEU A O 1
ATOM 1070 N N . GLU A 1 147 ? 22.282 26.066 11.146 1.00 25.19 147 GLU A N 1
ATOM 1071 C CA . GLU A 1 147 ? 22.870 27.210 11.835 1.00 26.56 147 GLU A CA 1
ATOM 1072 C C . GLU A 1 147 ? 22.679 27.042 13.345 1.00 25.48 147 GLU A C 1
ATOM 1073 O O . GLU A 1 147 ? 23.589 27.347 14.112 1.00 26.07 147 GLU A O 1
ATOM 1079 N N . VAL A 1 148 ? 21.528 26.504 13.750 1.00 24.74 148 VAL A N 1
ATOM 1080 C CA . VAL A 1 148 ? 21.236 26.212 15.170 1.00 24.21 148 VAL A CA 1
ATOM 1081 C C . VAL A 1 148 ? 22.257 25.220 15.755 1.00 22.82 148 VAL A C 1
ATOM 1082 O O . VAL A 1 148 ? 22.763 25.421 16.857 1.00 22.28 148 VAL A O 1
ATOM 1086 N N . CYS A 1 149 ? 22.568 24.160 15.009 1.00 21.44 149 CYS A N 1
ATOM 1087 C CA . CYS A 1 149 ? 23.551 23.183 15.481 1.00 20.59 149 CYS A CA 1
ATOM 1088 C C . CYS A 1 149 ? 24.904 23.834 15.749 1.00 20.38 149 CYS A C 1
ATOM 1089 O O . CYS A 1 149 ? 25.542 23.557 16.758 1.00 19.01 149 CYS A O 1
ATOM 1092 N N . ALA A 1 150 ? 25.336 24.701 14.838 1.00 20.21 150 ALA A N 1
ATOM 1093 C CA . ALA A 1 150 ? 26.615 25.376 14.982 1.00 21.15 150 ALA A CA 1
ATOM 1094 C C . ALA A 1 150 ? 26.604 26.273 16.223 1.00 21.18 150 ALA A C 1
ATOM 1095 O O . ALA A 1 150 ? 27.582 26.310 16.983 1.00 21.50 150 ALA A O 1
ATOM 1097 N N . GLU A 1 151 ? 25.487 26.953 16.436 1.00 21.28 151 GLU A N 1
ATOM 1098 C CA . GLU A 1 151 ? 25.351 27.876 17.570 1.00 22.28 151 GLU A CA 1
ATOM 1099 C C . GLU A 1 151 ? 25.275 27.177 18.922 1.00 21.31 151 GLU A C 1
ATOM 1100 O O . GLU A 1 151 ? 25.753 27.714 19.926 1.00 21.39 151 GLU A O 1
ATOM 1106 N N . ALA A 1 152 ? 24.670 25.988 18.930 1.00 20.17 152 ALA A N 1
ATOM 1107 C CA . ALA A 1 152 ? 24.479 25.198 20.159 1.00 18.97 152 ALA A CA 1
ATOM 1108 C C . ALA A 1 152 ? 25.701 24.386 20.601 1.00 18.49 152 ALA A C 1
ATOM 1109 O O . ALA A 1 152 ? 25.828 24.034 21.773 1.00 17.97 152 ALA A O 1
ATOM 1111 N N . ALA A 1 153 ? 26.588 24.061 19.667 1.00 18.34 153 ALA A N 1
ATOM 1112 C CA . ALA A 1 153 ? 27.666 23.100 19.939 1.00 17.74 153 ALA A CA 1
ATOM 1113 C C . ALA A 1 153 ? 28.573 23.412 21.138 1.00 17.41 153 ALA A C 1
ATOM 1114 O O . ALA A 1 153 ? 28.843 22.527 21.969 1.00 16.76 153 ALA A O 1
ATOM 1116 N N . GLY A 1 154 ? 29.030 24.659 21.237 1.00 17.29 154 GLY A N 1
ATOM 1117 C CA . GLY A 1 154 ? 30.055 25.009 22.218 1.00 17.88 154 GLY A CA 1
ATOM 1118 C C . GLY A 1 154 ? 31.277 24.134 22.041 1.00 18.38 154 GLY A C 1
ATOM 1119 O O . GLY A 1 154 ? 31.833 24.051 20.934 1.00 18.97 154 GLY A O 1
ATOM 1120 N N . SER A 1 155 ? 31.655 23.454 23.119 1.00 18.04 155 SER A N 1
ATOM 1121 C CA . SER A 1 155 ? 32.806 22.546 23.152 1.00 18.24 155 SER A CA 1
ATOM 1122 C C . SER A 1 155 ? 32.387 21.098 22.937 1.00 18.00 155 SER A C 1
ATOM 1123 O O . SER A 1 155 ? 33.210 20.185 23.060 1.00 18.95 155 SER A O 1
ATOM 1126 N N . GLN A 1 156 ? 31.113 20.889 22.628 1.00 17.26 156 GLN A N 1
ATOM 1127 C CA . GLN A 1 156 ? 30.578 19.544 22.439 1.00 17.17 156 GLN A CA 1
ATOM 1128 C C . GLN A 1 156 ? 30.165 19.362 20.984 1.00 16.63 156 GLN A C 1
ATOM 1129 O O . GLN A 1 156 ? 30.469 20.215 20.144 1.00 17.26 156 GLN A O 1
ATOM 1135 N N . VAL A 1 157 ? 29.478 18.260 20.688 1.00 15.76 157 VAL A N 1
ATOM 1136 C CA . VAL A 1 157 ? 29.112 17.938 19.310 1.00 15.57 157 VAL A CA 1
ATOM 1137 C C . VAL A 1 157 ? 27.601 17.896 19.147 1.00 15.26 157 VAL A C 1
ATOM 1138 O O . VAL A 1 157 ? 26.909 17.198 19.886 1.00 14.67 157 VAL A O 1
ATOM 1142 N N . VAL A 1 158 ? 27.087 18.675 18.200 1.00 14.76 158 VAL A N 1
ATOM 1143 C CA . VAL A 1 158 ? 25.717 18.492 17.724 1.00 15.01 158 VAL A CA 1
ATOM 1144 C C . VAL A 1 158 ? 25.688 18.846 16.250 1.00 15.54 158 VAL A C 1
ATOM 1145 O O . VAL A 1 158 ? 26.085 19.946 15.850 1.00 16.07 158 VAL A O 1
ATOM 1149 N N . VAL A 1 159 ? 25.248 17.893 15.441 1.00 15.28 159 VAL A N 1
ATOM 1150 C CA . VAL A 1 159 ? 25.324 18.027 13.988 1.00 15.61 159 VAL A CA 1
ATOM 1151 C C . VAL A 1 159 ? 24.109 17.357 13.355 1.00 15.29 159 VAL A C 1
ATOM 1152 O O . VAL A 1 159 ? 23.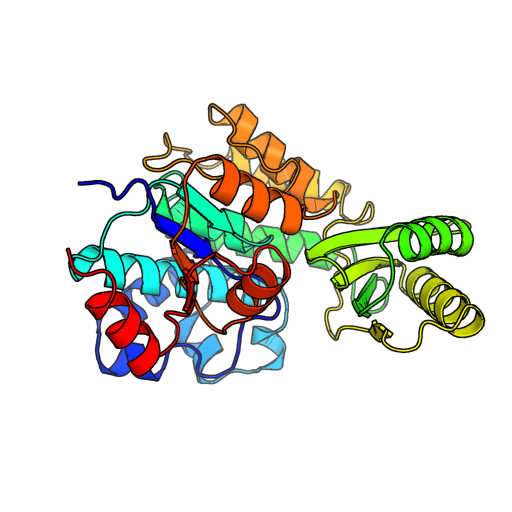476 16.501 13.975 1.00 14.47 159 VAL A O 1
ATOM 1156 N N . PRO A 1 160 ? 23.770 17.741 12.106 1.00 15.89 160 PRO A N 1
ATOM 1157 C CA . PRO A 1 160 ? 22.827 16.923 11.338 1.00 15.86 160 PRO A CA 1
ATOM 1158 C C . PRO A 1 160 ? 23.373 15.497 11.196 1.00 14.82 160 PRO A C 1
ATOM 1159 O O . PRO A 1 160 ? 24.555 15.305 10.845 1.00 15.20 160 PRO A O 1
ATOM 1163 N N . ALA A 1 161 ? 22.525 14.520 11.510 1.00 12.44 161 ALA A N 1
ATOM 1164 C CA . ALA A 1 161 ? 22.909 13.105 11.440 1.00 12.03 161 ALA A CA 1
ATOM 1165 C C . ALA A 1 161 ? 22.155 12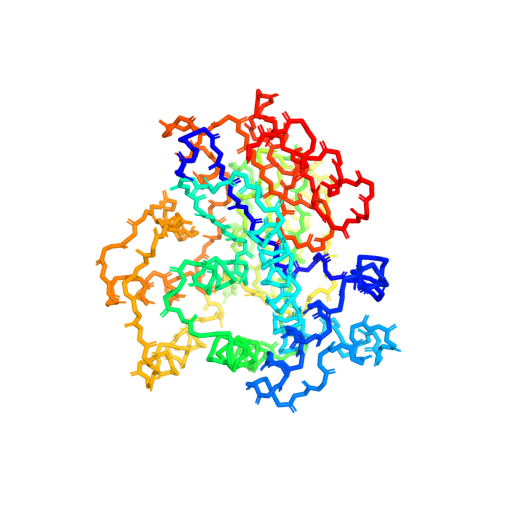.383 10.316 1.00 11.07 161 ALA A C 1
ATOM 1166 O O . ALA A 1 161 ? 22.685 11.432 9.727 1.00 11.44 161 ALA A O 1
ATOM 1168 N N . ASN A 1 162 ? 20.927 12.798 10.031 1.00 12.04 162 ASN A N 1
ATOM 1169 C CA . ASN A 1 162 ? 20.215 12.278 8.849 1.00 11.75 162 ASN A CA 1
ATOM 1170 C C . ASN A 1 162 ? 19.550 13.435 8.111 1.00 12.46 162 ASN A C 1
ATOM 1171 O O . ASN A 1 162 ? 18.812 14.205 8.736 1.00 13.45 162 ASN A O 1
ATOM 1176 N N . PHE A 1 163 ? 19.745 13.505 6.801 1.00 12.22 163 PHE A N 1
ATOM 1177 C CA . PHE A 1 163 ? 18.877 14.304 5.922 1.00 12.20 163 PHE A CA 1
ATOM 1178 C C . PHE A 1 163 ? 17.833 13.349 5.359 1.00 12.64 163 PHE A C 1
ATOM 1179 O O . PHE A 1 163 ? 18.108 12.649 4.382 1.00 12.32 163 PHE A O 1
ATOM 1187 N N . ASN A 1 164 ? 16.666 13.280 6.006 1.00 12.87 164 ASN A N 1
ATOM 1188 C CA . ASN A 1 164 ? 15.666 12.252 5.694 1.00 13.12 164 ASN A CA 1
ATOM 1189 C C . ASN A 1 164 ? 14.632 12.615 4.649 1.00 14.23 164 ASN A C 1
ATOM 1190 O O . ASN A 1 164 ? 14.241 11.771 3.877 1.00 13.87 164 ASN A O 1
ATOM 1195 N N . SER A 1 165 ? 14.191 13.868 4.650 1.00 15.79 165 SER A N 1
ATOM 1196 C CA . SER A 1 165 ? 13.326 14.381 3.593 1.00 17.40 165 SER A CA 1
ATOM 1197 C C . SER A 1 165 ? 13.322 15.888 3.753 1.00 18.48 165 SER A C 1
ATOM 1198 O O . SER A 1 165 ? 13.786 16.389 4.767 1.00 17.70 165 SER A O 1
ATOM 1201 N N . PRO A 1 166 ? 12.801 16.621 2.757 1.00 20.07 166 PRO A N 1
ATOM 1202 C CA . PRO A 1 166 ? 12.581 18.027 3.074 1.00 21.09 166 PRO A CA 1
ATOM 1203 C C . PRO A 1 166 ? 11.655 18.077 4.290 1.00 21.78 166 PRO A C 1
ATOM 1204 O O . PRO A 1 166 ? 10.691 17.308 4.365 1.00 22.97 166 PRO A O 1
ATOM 1208 N N . GLY A 1 167 ? 12.001 18.885 5.287 1.00 22.87 167 GLY A N 1
ATOM 1209 C CA . GLY A 1 167 ? 11.202 18.935 6.518 1.00 23.30 167 GLY A CA 1
ATOM 1210 C C . GLY A 1 167 ? 11.351 17.768 7.493 1.00 23.03 167 GLY A C 1
ATOM 1211 O O . GLY A 1 167 ? 10.537 17.616 8.419 1.00 23.91 167 GLY A O 1
ATOM 1212 N N . GLN A 1 168 ? 12.355 16.911 7.278 1.00 21.88 168 GLN A N 1
ATOM 1213 C CA . GLN A 1 168 ? 12.798 15.996 8.332 1.00 20.70 168 GLN A CA 1
ATOM 1214 C C . GLN A 1 168 ? 14.316 15.879 8.370 1.00 19.49 168 GLN A C 1
ATOM 1215 O O . GLN A 1 168 ? 14.934 15.341 7.448 1.00 18.83 168 GLN A O 1
ATOM 1221 N N . ILE A 1 169 ? 14.902 16.398 9.439 1.00 18.16 169 ILE A N 1
ATOM 1222 C CA . ILE A 1 169 ? 16.326 16.217 9.710 1.00 18.35 169 ILE A CA 1
ATOM 1223 C C . ILE A 1 169 ? 16.446 15.648 11.101 1.00 16.94 169 ILE A C 1
ATOM 1224 O O . ILE A 1 169 ? 15.728 16.060 12.024 1.00 17.01 169 ILE A O 1
ATOM 1229 N N . VAL A 1 170 ? 17.331 14.675 11.254 1.00 15.21 170 VAL A N 1
ATOM 1230 C CA . VAL A 1 170 ? 17.650 14.185 12.573 1.00 13.74 170 VAL A CA 1
ATOM 1231 C C . VAL A 1 170 ? 19.003 14.774 12.942 1.00 13.74 170 VAL A C 1
ATOM 1232 O O . VAL A 1 170 ? 19.956 14.710 12.163 1.00 12.74 170 VAL A O 1
ATOM 1236 N N . ILE A 1 171 ? 19.078 15.372 14.127 1.00 12.63 171 ILE A N 1
ATOM 1237 C CA . ILE A 1 171 ? 20.345 15.864 14.662 1.00 12.60 171 ILE A CA 1
ATOM 1238 C C . ILE A 1 171 ? 20.824 14.937 15.768 1.00 12.62 171 ILE A C 1
ATOM 1239 O O . ILE A 1 171 ? 20.028 14.191 16.328 1.00 13.31 171 ILE A O 1
ATOM 1244 N N . GLY A 1 172 ? 22.124 14.948 16.019 1.00 12.65 172 GLY A N 1
ATOM 1245 C CA . GLY A 1 172 ? 22.680 14.064 17.024 1.00 12.26 172 GLY A CA 1
ATOM 1246 C C . GLY A 1 172 ? 24.007 14.532 17.561 1.00 11.90 172 GLY A C 1
ATOM 1247 O O . GLY A 1 172 ? 24.650 15.410 16.987 1.00 12.42 172 GLY A O 1
ATOM 1248 N N . GLY A 1 173 ? 24.429 13.912 18.658 1.00 11.61 173 GLY A N 1
ATOM 1249 C CA . GLY A 1 173 ? 25.730 14.211 19.239 1.00 12.10 173 GLY A CA 1
ATOM 1250 C C . GLY A 1 173 ? 25.674 14.059 20.746 1.00 13.03 173 GLY A C 1
ATOM 1251 O O . GLY A 1 173 ? 24.929 13.216 21.262 1.00 13.66 173 GLY A O 1
ATOM 1252 N N . ASP A 1 174 ? 26.458 14.883 21.437 1.00 13.36 174 ASP A N 1
ATOM 1253 C CA . ASP A 1 174 ? 26.383 14.936 22.908 1.00 13.81 174 ASP A CA 1
ATOM 1254 C C . ASP A 1 174 ? 24.981 15.329 23.362 1.00 14.65 174 ASP A C 1
ATOM 1255 O O . ASP A 1 174 ? 24.360 16.238 22.805 1.00 15.13 174 ASP A O 1
ATOM 1260 N N . ALA A 1 175 ? 24.475 14.632 24.382 1.00 14.34 175 ALA A N 1
ATOM 1261 C CA . ALA A 1 175 ? 23.125 14.866 24.862 1.00 14.76 175 ALA A CA 1
ATOM 1262 C C . ALA A 1 175 ? 22.882 16.342 25.199 1.00 14.72 175 ALA A C 1
ATOM 1263 O O . ALA A 1 175 ? 21.864 16.903 24.807 1.00 15.35 175 ALA A O 1
ATOM 1265 N N . ALA A 1 176 ? 23.819 16.955 25.923 1.00 15.27 176 ALA A N 1
ATOM 1266 C CA . ALA A 1 176 ? 23.643 18.350 26.380 1.00 15.34 176 ALA A CA 1
ATOM 1267 C C . ALA A 1 176 ? 23.566 19.287 25.188 1.00 14.99 176 ALA A C 1
ATOM 1268 O O . ALA A 1 176 ? 22.792 20.228 25.192 1.00 14.80 176 ALA A O 1
ATOM 1270 N N . ALA A 1 177 ? 24.339 18.985 24.145 1.00 14.32 177 ALA A N 1
ATOM 1271 C CA . ALA A 1 177 ? 24.360 19.821 22.952 1.00 14.38 177 ALA A CA 1
ATOM 1272 C C . ALA A 1 177 ? 23.099 19.676 22.104 1.00 14.61 177 ALA A C 1
ATOM 1273 O O . ALA A 1 177 ? 22.618 20.660 21.540 1.00 13.52 177 ALA A O 1
ATOM 1275 N N . VAL A 1 178 ? 22.562 18.451 22.010 1.00 14.26 178 VAL A N 1
ATOM 1276 C CA . VAL A 1 178 ? 21.294 18.230 21.335 1.00 15.24 178 VAL A CA 1
ATOM 1277 C C . VAL A 1 178 ? 20.201 19.005 22.097 1.00 15.63 178 VAL A C 1
ATOM 1278 O O . VAL A 1 178 ? 19.382 19.693 21.492 1.00 15.11 178 VAL A O 1
ATOM 1282 N N . ASP A 1 179 ? 20.237 18.938 23.425 1.00 16.60 179 ASP A N 1
ATOM 1283 C CA . ASP A 1 179 ? 19.246 19.664 24.224 1.00 17.91 179 ASP A CA 1
ATOM 1284 C C . ASP A 1 179 ? 19.377 21.174 24.033 1.00 18.49 179 ASP A C 1
ATOM 1285 O O . ASP A 1 179 ? 18.358 21.862 23.906 1.00 20.27 179 ASP A O 1
ATOM 1290 N N . ARG A 1 180 ? 20.606 21.690 23.981 1.00 18.36 180 ARG A N 1
ATOM 1291 C CA . ARG A 1 180 ? 20.809 23.111 23.663 1.00 18.05 180 ARG A CA 1
ATOM 1292 C C . ARG A 1 180 ? 20.255 23.478 22.277 1.00 18.79 180 ARG A C 1
ATOM 1293 O O . ARG A 1 180 ? 19.592 24.509 22.119 1.00 18.66 180 ARG A O 1
ATOM 1301 N N . ALA A 1 181 ? 20.494 22.627 21.278 1.00 18.84 181 ALA A N 1
ATOM 1302 C CA . ALA A 1 181 ? 19.946 22.868 19.946 1.00 19.72 181 ALA A CA 1
ATOM 1303 C C . ALA A 1 181 ? 18.419 22.913 19.962 1.00 20.52 181 ALA A C 1
ATOM 1304 O O . ALA A 1 181 ? 17.809 23.764 19.309 1.00 20.43 181 ALA A O 1
ATOM 1306 N N . LEU A 1 182 ? 17.812 22.003 20.716 1.00 20.80 182 LEU A N 1
ATOM 1307 C CA . LEU A 1 182 ? 16.370 21.961 20.864 1.00 22.35 182 LEU A CA 1
ATOM 1308 C C . LEU A 1 182 ? 15.831 23.246 21.502 1.00 23.03 182 LEU A C 1
ATOM 1309 O O . LEU A 1 182 ? 14.817 23.764 21.044 1.00 23.56 182 LEU A O 1
ATOM 1314 N N . ALA A 1 183 ? 16.526 23.746 22.528 1.00 23.57 183 ALA A N 1
ATOM 1315 C CA . ALA A 1 183 ? 16.190 25.035 23.166 1.00 24.44 183 ALA A CA 1
ATOM 1316 C C . ALA A 1 183 ? 16.234 26.196 22.167 1.00 25.41 183 ALA A C 1
ATOM 1317 O O . ALA A 1 183 ? 15.308 27.017 22.129 1.00 26.14 183 ALA A O 1
ATOM 1319 N N . LEU A 1 184 ? 17.293 26.258 21.359 1.00 26.04 184 LEU A N 1
ATOM 1320 C CA . LEU A 1 184 ? 17.450 27.330 20.370 1.00 27.24 184 LEU A CA 1
ATOM 1321 C C . LEU A 1 184 ? 16.381 27.264 19.275 1.00 28.57 184 LEU A C 1
ATOM 1322 O O . LEU A 1 184 ? 15.867 28.304 18.827 1.00 28.71 184 LEU A O 1
ATOM 1327 N N . LEU A 1 185 ? 16.034 26.045 18.863 1.00 29.59 185 LEU A N 1
ATOM 1328 C CA . LEU A 1 185 ? 14.945 25.842 17.914 1.00 31.10 185 LEU A CA 1
ATOM 1329 C C . LEU A 1 185 ? 13.621 26.336 18.485 1.00 32.30 185 LEU A C 1
ATOM 1330 O O . LEU A 1 185 ? 12.840 26.989 17.780 1.00 32.46 185 LEU A O 1
ATOM 1335 N N . ALA A 1 186 ? 13.391 26.036 19.763 1.00 33.66 186 ALA A N 1
ATOM 1336 C CA . ALA A 1 186 ? 12.179 26.448 20.469 1.00 35.27 186 ALA A CA 1
ATOM 1337 C C . ALA A 1 186 ? 12.063 27.971 20.589 1.00 36.40 186 ALA A C 1
ATOM 1338 O O . ALA A 1 186 ? 10.963 28.516 20.460 1.00 36.85 186 ALA A O 1
ATOM 1340 N N . GLU A 1 187 ? 13.186 28.650 20.824 1.00 37.71 187 GLU A N 1
ATOM 1341 C CA . GLU A 1 187 ? 13.179 30.117 20.941 1.00 39.07 187 GLU A CA 1
ATOM 1342 C C . GLU A 1 187 ? 13.101 30.777 19.562 1.00 39.44 187 GLU A C 1
ATOM 1343 O O . GLU A 1 187 ? 12.848 31.982 19.453 1.00 39.69 187 GLU A O 1
ATOM 1349 N N . ARG A 1 188 ? 13.307 29.980 18.515 1.00 39.82 188 ARG A N 1
ATOM 1350 C CA . ARG A 1 188 ? 13.169 30.449 17.134 1.00 40.44 188 ARG A CA 1
ATOM 1351 C C . ARG A 1 188 ? 11.803 30.112 16.529 1.00 40.31 188 ARG A C 1
ATOM 1352 O O . ARG A 1 188 ? 11.505 30.497 15.395 1.00 40.58 188 ARG A O 1
ATOM 1360 N N . GLY A 1 189 ? 10.977 29.397 17.288 1.00 40.38 189 GLY A N 1
ATOM 1361 C CA . GLY A 1 189 ? 9.618 29.069 16.855 1.00 40.49 189 GLY A CA 1
ATOM 1362 C C . GLY A 1 189 ? 9.408 27.642 16.377 1.00 40.70 189 GLY A C 1
ATOM 1363 O O . GLY A 1 189 ? 8.267 27.216 16.162 1.00 40.70 189 GLY A O 1
ATOM 1364 N N . VAL A 1 190 ? 10.502 26.899 16.210 1.00 40.79 190 VAL A N 1
ATOM 1365 C CA . VAL A 1 190 ? 10.429 25.510 15.751 1.00 40.95 190 VAL A CA 1
ATOM 1366 C C . VAL A 1 190 ? 10.059 24.596 16.917 1.00 41.09 190 VAL A C 1
ATOM 1367 O O . VAL A 1 190 ? 10.886 24.311 17.789 1.00 41.45 190 VAL A O 1
ATOM 1371 N N . ARG A 1 191 ? 8.810 24.139 16.915 1.00 41.23 191 ARG A N 1
ATOM 1372 C CA . ARG A 1 191 ? 8.254 23.355 18.013 1.00 41.51 191 ARG A CA 1
ATOM 1373 C C . ARG A 1 191 ? 8.278 21.849 17.752 1.00 40.80 191 ARG A C 1
ATOM 1374 O O . ARG A 1 191 ? 8.434 21.061 18.691 1.00 40.83 191 ARG A O 1
ATOM 1382 N N . LYS A 1 192 ? 8.109 21.455 16.488 1.00 39.92 192 LYS A N 1
ATOM 1383 C CA . LYS A 1 192 ? 8.021 20.040 16.121 1.00 39.15 192 LYS A CA 1
ATOM 1384 C C . LYS A 1 192 ? 9.416 19.416 16.136 1.00 38.50 192 LYS A C 1
ATOM 1385 O O . LYS A 1 192 ? 10.041 19.223 15.092 1.00 37.69 192 LYS A O 1
ATOM 1391 N N . ALA A 1 193 ? 9.898 19.129 17.342 1.00 37.88 193 ALA A N 1
ATOM 1392 C CA . ALA A 1 193 ? 11.233 18.581 17.553 1.00 37.69 193 ALA A CA 1
ATOM 1393 C C . ALA A 1 193 ? 11.205 17.634 18.743 1.00 37.75 193 ALA A C 1
ATOM 1394 O O . ALA A 1 193 ? 11.030 18.065 19.893 1.00 38.24 193 ALA A O 1
ATOM 1396 N N . VAL A 1 194 ? 11.389 16.349 18.458 1.00 37.33 194 VAL A N 1
ATOM 1397 C CA . VAL A 1 194 ? 11.242 15.298 19.466 1.00 37.17 194 VAL A CA 1
ATOM 1398 C C . VAL A 1 194 ? 12.514 14.456 19.596 1.00 36.74 194 VAL A C 1
ATOM 1399 O O . VAL A 1 194 ? 13.003 13.885 18.609 1.00 36.25 194 VAL A O 1
ATOM 1403 N N . LYS A 1 195 ? 13.038 14.404 20.819 1.00 36.09 195 LYS A N 1
ATOM 1404 C CA . LYS A 1 195 ? 14.176 13.560 21.145 1.00 35.79 195 LYS A CA 1
ATOM 1405 C C . LYS A 1 195 ? 13.808 12.096 20.930 1.00 35.17 195 LYS A C 1
ATOM 1406 O O . LYS A 1 195 ? 12.772 11.631 21.421 1.00 35.36 195 LYS A O 1
ATOM 1412 N N . LEU A 1 196 ? 14.642 11.381 20.178 1.00 34.35 196 LEU A N 1
ATOM 1413 C CA . LEU A 1 196 ? 14.421 9.958 19.913 1.00 33.85 196 LEU A CA 1
ATOM 1414 C C . LEU A 1 196 ? 14.835 9.095 21.110 1.00 33.36 196 LEU A C 1
ATOM 1415 O O . LEU A 1 196 ? 15.585 9.539 21.973 1.00 33.19 196 LEU A O 1
ATOM 1420 N N . ALA A 1 197 ? 14.336 7.866 21.159 1.00 33.27 197 ALA A N 1
ATOM 1421 C CA . ALA A 1 197 ? 14.641 6.967 22.275 1.00 32.95 197 ALA A CA 1
ATOM 1422 C C . ALA A 1 197 ? 16.043 6.346 22.193 1.00 32.74 197 ALA A C 1
ATOM 1423 O O . ALA A 1 197 ? 16.585 5.916 23.212 1.00 33.16 197 ALA A O 1
ATOM 1425 N N . VAL A 1 198 ? 16.624 6.314 20.991 1.00 32.04 198 VAL A N 1
ATOM 1426 C CA . VAL A 1 198 ? 17.989 5.798 20.781 1.00 31.21 198 VAL A CA 1
ATOM 1427 C C . VAL A 1 198 ? 19.042 6.442 21.689 1.00 29.85 198 VAL A C 1
ATOM 1428 O O . VAL A 1 198 ? 19.034 7.656 21.908 1.00 30.59 198 VAL A O 1
ATOM 1432 N N . SER A 1 199 ? 19.954 5.632 22.212 1.00 28.01 199 SER A N 1
ATOM 1433 C CA . SER A 1 199 ? 21.037 6.170 23.034 1.00 26.05 199 SER A CA 1
ATOM 1434 C C . SER A 1 199 ? 22.279 6.492 22.204 1.00 24.46 199 SER A C 1
ATOM 1435 O O . SER A 1 199 ? 23.222 7.120 22.698 1.00 24.75 199 SER A O 1
ATOM 1438 N N . VAL A 1 200 ? 22.268 6.091 20.938 1.00 21.36 200 VAL A N 1
ATOM 1439 C CA . VAL A 1 200 ? 23.487 6.107 20.157 1.00 18.61 200 VAL A CA 1
ATOM 1440 C C . VAL A 1 200 ? 23.442 7.243 19.149 1.00 16.26 200 VAL A C 1
ATOM 1441 O O . VAL A 1 200 ? 22.545 7.254 18.304 1.00 16.58 200 VAL A O 1
ATOM 1445 N N . PRO A 1 201 ? 24.411 8.180 19.231 1.00 14.57 201 PRO A N 1
ATOM 1446 C CA . PRO A 1 201 ? 24.475 9.313 18.292 1.00 13.32 201 PRO A CA 1
ATOM 1447 C C . PRO A 1 201 ? 25.207 8.898 17.016 1.00 12.24 201 PRO A C 1
ATOM 1448 O O . PRO A 1 201 ? 26.337 9.328 16.746 1.00 11.76 201 PRO A O 1
ATOM 1452 N N . SER A 1 202 ? 24.545 8.050 16.234 1.00 12.33 202 SER A N 1
ATOM 1453 C CA . SER A 1 202 ? 25.094 7.646 14.940 1.00 12.54 202 SER A CA 1
ATOM 1454 C C . SER A 1 202 ? 25.223 8.832 13.994 1.00 11.92 202 SER A C 1
ATOM 1455 O O . SER A 1 202 ? 24.502 9.830 14.117 1.00 11.12 202 SER A O 1
ATOM 1458 N N . HIS A 1 203 ? 26.149 8.702 13.040 1.00 11.53 203 HIS A N 1
ATOM 1459 C CA . HIS A 1 203 ? 26.304 9.697 11.966 1.00 10.83 203 HIS A CA 1
ATOM 1460 C C . HIS A 1 203 ? 26.689 11.061 12.515 1.00 11.55 203 HIS A C 1
ATOM 1461 O O . HIS A 1 203 ? 26.322 12.096 11.963 1.00 12.40 203 HIS A O 1
ATOM 1468 N N . THR A 1 204 ? 27.467 11.021 13.592 1.00 11.32 204 THR A N 1
ATOM 1469 C CA . THR A 1 204 ? 28.066 12.225 14.175 1.00 12.37 204 THR A CA 1
ATOM 1470 C C . THR A 1 204 ? 29.551 11.967 14.456 1.00 12.51 204 THR A C 1
ATOM 1471 O O . THR A 1 204 ? 29.994 10.817 14.507 1.00 13.04 204 THR A O 1
ATOM 1475 N N . PRO A 1 205 ? 30.337 13.037 14.672 1.00 13.03 205 PRO A N 1
ATOM 1476 C CA . PRO A 1 205 ? 31.752 12.869 15.015 1.00 13.75 205 PRO A CA 1
ATOM 1477 C C . PRO A 1 205 ? 32.049 11.947 16.209 1.00 13.63 205 PRO A C 1
ATOM 1478 O O . PRO A 1 205 ? 33.173 11.458 16.332 1.00 14.42 205 PRO A O 1
ATOM 1482 N N . LEU A 1 206 ? 31.069 11.701 17.083 1.00 13.92 206 LEU A N 1
ATOM 1483 C CA . LEU A 1 206 ? 31.313 10.830 18.240 1.00 13.99 206 LEU A CA 1
ATOM 1484 C C . LEU A 1 206 ? 31.568 9.380 17.802 1.00 13.73 206 LEU A C 1
ATOM 1485 O O . LEU A 1 206 ? 32.031 8.558 18.590 1.00 13.95 206 LEU A O 1
ATOM 1490 N N . MET A 1 207 ? 31.257 9.077 16.539 1.00 13.51 207 MET A N 1
ATOM 1491 C CA . MET A 1 207 ? 31.457 7.736 16.007 1.00 13.60 207 MET A CA 1
ATOM 1492 C C . MET A 1 207 ? 32.784 7.593 15.266 1.00 14.31 207 MET A C 1
ATOM 1493 O O . MET A 1 207 ? 33.020 6.555 14.640 1.00 14.34 207 MET A O 1
ATOM 1498 N N . ARG A 1 208 ? 33.657 8.601 15.321 1.00 14.44 208 ARG A N 1
ATOM 1499 C CA . ARG A 1 208 ? 34.867 8.555 14.481 1.00 15.68 208 ARG A CA 1
ATOM 1500 C C . ARG A 1 208 ? 35.771 7.354 14.783 1.00 16.02 208 ARG A C 1
ATOM 1501 O O . ARG A 1 208 ? 36.245 6.689 13.859 1.00 15.85 208 ARG A O 1
ATOM 1509 N N . ASP A 1 209 ? 36.000 7.078 16.064 1.00 16.43 209 ASP A N 1
ATOM 1510 C CA . ASP A 1 209 ? 36.846 5.955 16.459 1.00 18.10 209 ASP A CA 1
ATOM 1511 C C . ASP A 1 209 ? 36.172 4.603 16.208 1.00 16.89 209 ASP A C 1
ATOM 1512 O O . ASP A 1 209 ? 36.837 3.650 15.769 1.00 17.14 209 ASP A O 1
ATOM 1517 N N . ALA A 1 210 ? 34.868 4.529 16.467 1.00 16.03 210 ALA A N 1
ATOM 1518 C CA . ALA A 1 210 ? 34.084 3.321 16.155 1.00 15.31 210 ALA A CA 1
ATOM 1519 C C . ALA A 1 210 ? 34.199 2.985 14.668 1.00 15.12 210 ALA A C 1
ATOM 1520 O O . ALA A 1 210 ? 34.252 1.809 14.298 1.00 15.23 210 ALA A O 1
ATOM 1522 N N . ALA A 1 211 ? 34.252 4.026 13.835 1.00 14.60 211 ALA A N 1
ATOM 1523 C CA . ALA A 1 211 ? 34.406 3.857 12.377 1.00 14.78 211 ALA A CA 1
ATOM 1524 C C . ALA A 1 211 ? 35.716 3.172 12.009 1.00 15.38 211 ALA A C 1
ATOM 1525 O O . ALA A 1 211 ? 35.757 2.343 11.093 1.00 15.50 211 ALA A O 1
ATOM 1527 N N . ASN A 1 212 ? 36.797 3.518 12.708 1.00 15.49 212 ASN A N 1
ATOM 1528 C CA . ASN A 1 212 ? 38.068 2.818 12.493 1.00 16.48 212 ASN A CA 1
ATOM 1529 C C . ASN A 1 212 ? 38.014 1.354 12.905 1.00 15.60 212 ASN A C 1
ATOM 1530 O O . ASN A 1 212 ? 38.525 0.483 12.190 1.00 16.51 212 ASN A O 1
ATOM 1535 N N . GLN A 1 213 ? 37.349 1.076 14.016 1.00 14.93 213 GLN A N 1
ATOM 1536 C CA . GLN A 1 213 ? 37.150 -0.294 14.476 1.00 15.07 213 GLN A CA 1
ATOM 1537 C C . GLN A 1 213 ? 36.357 -1.073 13.431 1.00 14.24 213 GLN A C 1
ATOM 1538 O O . GLN A 1 213 ? 36.694 -2.213 13.104 1.00 14.62 213 GLN A O 1
ATOM 1544 N N . LEU A 1 214 ? 35.308 -0.427 12.922 1.00 13.28 214 LEU A N 1
ATOM 1545 C CA . LEU A 1 214 ? 34.476 -0.996 11.863 1.00 12.26 214 LEU A CA 1
ATOM 1546 C C . LEU A 1 214 ? 35.318 -1.337 10.646 1.00 12.31 214 LEU A C 1
ATOM 1547 O O . LEU A 1 214 ? 35.196 -2.439 10.103 1.00 11.72 214 LEU A O 1
ATOM 1552 N N . GLY A 1 215 ? 36.154 -0.390 10.208 1.00 12.11 215 GLY A N 1
ATOM 1553 C CA . GLY A 1 215 ? 37.036 -0.628 9.067 1.00 13.09 215 GLY A CA 1
ATOM 1554 C C . GLY A 1 215 ? 37.902 -1.857 9.245 1.00 13.77 215 GLY A C 1
ATOM 1555 O O . GLY A 1 215 ? 38.077 -2.637 8.310 1.00 13.39 215 GLY A O 1
ATOM 1556 N N . GLU A 1 216 ? 38.465 -2.024 10.439 1.00 14.00 216 GLU A N 1
ATOM 1557 C CA . GLU A 1 216 ? 39.288 -3.214 10.698 1.00 16.13 216 GLU A CA 1
ATOM 1558 C C . GLU A 1 216 ? 38.470 -4.514 10.660 1.00 15.56 216 GLU A C 1
ATOM 1559 O O . GLU A 1 216 ? 38.942 -5.536 10.155 1.00 15.98 216 GLU A O 1
ATOM 1565 N N . ALA A 1 217 ? 37.252 -4.476 11.193 1.00 14.76 217 ALA A N 1
ATOM 1566 C CA . ALA A 1 217 ? 36.356 -5.640 11.173 1.00 14.07 217 ALA A CA 1
ATOM 1567 C C . ALA A 1 217 ? 36.020 -6.020 9.735 1.00 14.20 217 ALA A C 1
ATOM 1568 O O . ALA A 1 217 ? 36.031 -7.193 9.388 1.00 14.94 217 ALA A O 1
ATOM 1570 N N . MET A 1 218 ? 35.779 -5.025 8.890 1.00 12.96 218 MET A N 1
ATOM 1571 C CA . MET A 1 218 ? 35.406 -5.287 7.512 1.00 12.39 218 MET A CA 1
ATOM 1572 C C . MET A 1 218 ? 36.536 -5.931 6.734 1.00 13.05 218 MET A C 1
ATOM 1573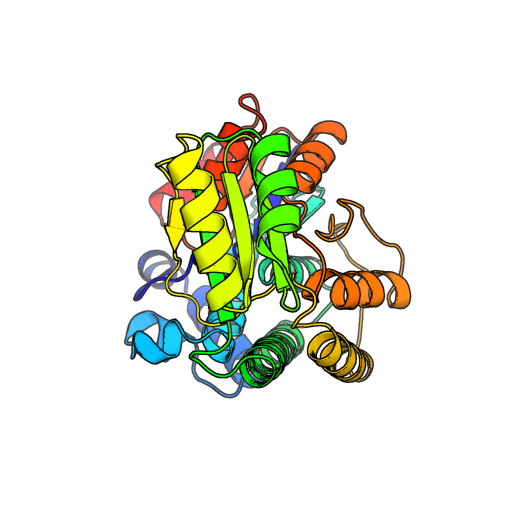 O O . MET A 1 218 ? 36.301 -6.751 5.834 1.00 13.03 218 MET A O 1
ATOM 1578 N N . ALA A 1 219 ? 37.767 -5.537 7.046 1.00 12.79 219 ALA A N 1
ATOM 1579 C CA . ALA A 1 219 ? 38.890 -5.948 6.200 1.00 13.47 219 ALA A CA 1
ATOM 1580 C C . ALA A 1 219 ? 39.261 -7.425 6.363 1.00 13.37 219 ALA A C 1
ATOM 1581 O O . ALA A 1 219 ? 40.009 -7.966 5.543 1.00 13.27 219 ALA A O 1
ATOM 1583 N N . GLY A 1 220 ? 38.727 -8.071 7.401 1.00 13.93 220 GLY A N 1
ATOM 1584 C CA . GLY A 1 220 ? 38.917 -9.509 7.630 1.00 14.32 220 GLY A CA 1
ATOM 1585 C C . GLY A 1 220 ? 37.923 -10.389 6.880 1.00 14.21 220 GLY A C 1
ATOM 1586 O O . GLY A 1 220 ? 38.047 -11.622 6.861 1.00 15.33 220 GLY A O 1
ATOM 1587 N N . LEU A 1 221 ? 36.932 -9.754 6.259 1.00 13.62 221 LEU A N 1
ATOM 1588 C CA . LEU A 1 221 ? 35.891 -10.482 5.517 1.00 13.40 221 LEU A CA 1
ATOM 1589 C C . LEU A 1 221 ? 36.146 -10.551 4.017 1.00 13.26 221 LEU A C 1
ATOM 1590 O O . LEU A 1 221 ? 36.920 -9.779 3.461 1.00 13.73 221 LEU A O 1
ATOM 1595 N N . SER A 1 222 ? 35.465 -11.502 3.381 1.00 13.81 222 SER A N 1
ATOM 1596 C CA . SER A 1 222 ? 35.441 -11.651 1.940 1.00 14.55 222 SER A CA 1
ATOM 1597 C C . SER A 1 222 ? 34.393 -10.701 1.346 1.00 14.30 222 SER A C 1
ATOM 1598 O O . SER A 1 222 ? 33.225 -10.722 1.753 1.00 15.35 222 SER A O 1
ATOM 1601 N N . TRP A 1 223 ? 34.831 -9.867 0.409 1.00 13.13 223 TRP A N 1
ATOM 1602 C CA . TRP A 1 223 ? 33.986 -8.903 -0.299 1.00 13.03 223 TRP A CA 1
ATOM 1603 C C . TRP A 1 223 ? 33.900 -9.326 -1.745 1.00 13.96 223 TRP A C 1
ATOM 1604 O O . TRP A 1 223 ? 34.918 -9.609 -2.386 1.00 15.14 223 TRP A O 1
ATOM 1615 N N . HIS A 1 224 ? 32.674 -9.406 -2.251 1.00 12.77 224 HIS A N 1
ATOM 1616 C CA . HIS A 1 224 ? 32.412 -9.811 -3.625 1.00 12.83 224 HIS A CA 1
ATOM 1617 C C . HIS A 1 224 ? 31.907 -8.649 -4.468 1.00 13.23 224 HIS A C 1
ATOM 1618 O O . HIS A 1 224 ? 31.376 -7.652 -3.935 1.00 13.05 224 HIS A O 1
ATOM 1625 N N . ALA A 1 225 ? 32.058 -8.772 -5.787 1.00 13.09 225 ALA A N 1
ATOM 1626 C CA . ALA A 1 225 ? 31.558 -7.758 -6.717 1.00 13.67 225 ALA A CA 1
ATOM 1627 C C . ALA A 1 225 ? 30.024 -7.664 -6.613 1.00 13.68 225 ALA A C 1
ATOM 1628 O O . ALA A 1 225 ? 29.345 -8.697 -6.536 1.00 14.61 225 ALA A O 1
ATOM 1630 N N . PRO A 1 226 ? 29.476 -6.437 -6.549 1.00 14.13 226 PRO A N 1
ATOM 1631 C CA . PRO A 1 226 ? 28.013 -6.364 -6.430 1.00 14.26 226 PRO A CA 1
ATOM 1632 C C . PRO A 1 226 ? 27.307 -6.780 -7.719 1.00 14.08 226 PRO A C 1
ATOM 1633 O O . PRO A 1 226 ? 27.729 -6.402 -8.815 1.00 15.57 226 PRO A O 1
ATOM 1637 N N . GLN A 1 227 ? 26.224 -7.530 -7.557 1.00 13.66 227 GLN A N 1
ATOM 1638 C CA . GLN A 1 227 ? 25.379 -7.954 -8.679 1.00 14.37 227 GLN A CA 1
ATOM 1639 C C . GLN A 1 227 ? 24.372 -6.886 -9.078 1.00 14.37 227 GLN A C 1
ATOM 1640 O O . GLN A 1 227 ? 23.833 -6.905 -10.207 1.00 14.47 227 GLN A O 1
ATOM 1646 N N . ILE A 1 228 ? 24.110 -5.961 -8.149 1.00 13.40 228 ILE A N 1
ATOM 1647 C CA . ILE A 1 228 ? 23.239 -4.809 -8.380 1.00 12.81 228 ILE A CA 1
ATOM 1648 C C . ILE A 1 228 ? 23.916 -3.644 -7.668 1.00 13.02 228 ILE A C 1
ATOM 1649 O O . ILE A 1 228 ? 24.363 -3.826 -6.538 1.00 12.64 228 ILE A O 1
ATOM 1654 N N . PRO A 1 229 ? 24.025 -2.469 -8.317 1.00 12.37 229 PRO A N 1
ATOM 1655 C CA . PRO A 1 229 ? 24.769 -1.384 -7.668 1.00 12.06 229 PRO A CA 1
ATOM 1656 C C . PRO A 1 229 ? 24.023 -0.844 -6.451 1.00 11.53 229 PRO A C 1
ATOM 1657 O O . PRO A 1 229 ? 22.785 -0.780 -6.453 1.00 11.67 229 PRO A O 1
ATOM 1661 N N . VAL A 1 230 ? 24.803 -0.439 -5.460 1.00 11.16 230 VAL A N 1
ATOM 1662 C CA . VAL A 1 230 ? 24.277 0.152 -4.223 1.00 10.45 230 VAL A CA 1
ATOM 1663 C C . VAL A 1 230 ? 24.635 1.639 -4.136 1.00 10.03 230 VAL A C 1
ATOM 1664 O O . VAL A 1 230 ? 25.821 2.020 -4.107 1.00 10.12 230 VAL A O 1
ATOM 1668 N N . VAL A 1 231 ? 23.601 2.474 -4.128 1.00 9.83 231 VAL A N 1
ATOM 1669 C CA . VAL A 1 231 ? 23.778 3.908 -3.889 1.00 10.17 231 VAL A CA 1
ATOM 1670 C C . VAL A 1 231 ? 23.997 4.126 -2.384 1.00 10.27 231 VAL A C 1
ATOM 1671 O O . VAL A 1 231 ? 23.103 3.824 -1.590 1.00 11.30 231 VAL A O 1
ATOM 1675 N N . GLN A 1 232 ? 25.182 4.621 -2.010 1.00 9.74 232 GLN A N 1
ATOM 1676 C CA . GLN A 1 232 ? 25.607 4.673 -0.598 1.00 9.66 232 GLN A CA 1
ATOM 1677 C C . GLN A 1 232 ? 25.298 6.020 0.052 1.00 10.15 232 GLN A C 1
ATOM 1678 O O . GLN A 1 232 ? 25.265 7.058 -0.607 1.00 10.14 232 GLN A O 1
ATOM 1684 N N . ASN A 1 233 ? 25.027 5.984 1.353 1.00 9.22 233 ASN A N 1
ATOM 1685 C CA . ASN A 1 233 ? 24.519 7.133 2.108 1.00 9.22 233 ASN A CA 1
ATOM 1686 C C . ASN A 1 233 ? 25.463 8.314 2.230 1.00 9.66 233 ASN A C 1
ATOM 1687 O O . ASN A 1 233 ? 25.010 9.457 2.381 1.00 9.63 233 ASN A O 1
ATOM 1692 N N . VAL A 1 234 ? 26.770 8.056 2.277 1.00 10.28 234 VAL A N 1
ATOM 1693 C CA . VAL A 1 234 ? 27.684 9.143 2.650 1.00 11.00 234 VAL A CA 1
ATOM 1694 C C . VAL A 1 234 ? 27.654 10.244 1.579 1.00 11.13 234 VAL A C 1
ATOM 1695 O O . VAL A 1 234 ? 27.776 11.424 1.896 1.00 11.59 234 VAL A O 1
ATOM 1699 N N . ASP A 1 235 ? 27.475 9.847 0.321 1.00 11.55 235 ASP A N 1
ATOM 1700 C CA . ASP A 1 235 ? 27.532 10.807 -0.777 1.00 12.50 235 ASP A CA 1
ATOM 1701 C C . ASP A 1 235 ? 26.531 10.557 -1.898 1.00 13.30 235 ASP A C 1
ATOM 1702 O O . ASP A 1 235 ? 26.621 11.183 -2.972 1.00 13.55 235 ASP A O 1
ATOM 1707 N N . ALA A 1 236 ? 25.584 9.652 -1.649 1.00 12.77 236 ALA A N 1
ATOM 1708 C CA . ALA A 1 236 ? 24.518 9.361 -2.604 1.00 13.07 236 ALA A CA 1
ATOM 1709 C C . ALA A 1 236 ? 25.085 8.931 -3.953 1.00 14.07 236 ALA A C 1
ATOM 1710 O O . ALA A 1 236 ? 24.555 9.304 -5.016 1.00 14.77 236 ALA A O 1
ATOM 1712 N N . ARG A 1 237 ? 26.154 8.140 -3.895 1.00 13.89 237 ARG A N 1
ATOM 1713 C CA . ARG A 1 237 ? 26.802 7.593 -5.081 1.00 14.27 237 ARG A CA 1
ATOM 1714 C C . ARG A 1 237 ? 27.052 6.102 -4.947 1.00 14.51 237 ARG A C 1
ATOM 1715 O O . ARG A 1 237 ? 27.181 5.561 -3.836 1.00 12.56 237 ARG A O 1
ATOM 1723 N N . VAL A 1 238 ? 27.131 5.439 -6.100 1.00 14.02 238 VAL A N 1
ATOM 1724 C CA . VAL A 1 238 ? 27.674 4.087 -6.213 1.00 14.22 238 VAL A CA 1
ATOM 1725 C C . VAL A 1 238 ? 29.207 4.178 -6.164 1.00 15.05 238 VAL A C 1
ATOM 1726 O O . VAL A 1 238 ? 29.807 5.102 -6.745 1.00 15.82 238 VAL A O 1
ATOM 1730 N N . HIS A 1 239 ? 29.829 3.245 -5.456 1.00 14.37 239 HIS A N 1
ATOM 1731 C CA . HIS A 1 239 ? 31.284 3.182 -5.363 1.00 15.40 239 HIS A CA 1
ATOM 1732 C C . HIS A 1 239 ? 31.818 1.921 -5.998 1.00 16.31 239 HIS A C 1
ATOM 1733 O O . HIS A 1 239 ? 31.202 0.862 -5.892 1.00 17.26 239 HIS A O 1
ATOM 1740 N N . ASP A 1 240 ? 32.980 2.052 -6.644 1.00 16.19 240 ASP A N 1
ATOM 1741 C CA . ASP A 1 240 ? 33.539 0.986 -7.467 1.00 17.62 240 ASP A CA 1
ATOM 1742 C C . ASP A 1 240 ? 34.659 0.251 -6.769 1.00 16.34 240 ASP A C 1
ATOM 1743 O O . ASP A 1 240 ? 35.713 0.828 -6.491 1.00 16.61 240 ASP A O 1
ATOM 1748 N N . GLY A 1 241 ? 34.421 -1.024 -6.493 1.00 14.94 241 GLY A N 1
ATOM 1749 C CA . GLY A 1 241 ? 35.434 -1.906 -5.917 1.00 13.63 241 GLY A CA 1
ATOM 1750 C C . GLY A 1 241 ? 35.391 -1.978 -4.404 1.00 12.97 241 GLY A C 1
ATOM 1751 O O . GLY A 1 241 ? 34.819 -1.099 -3.747 1.00 13.24 241 GLY A O 1
ATOM 1752 N N . SER A 1 242 ? 36.005 -3.029 -3.863 1.00 13.39 242 SER A N 1
ATOM 1753 C CA . SER A 1 242 ? 35.968 -3.342 -2.437 1.00 12.84 242 SER A CA 1
ATOM 1754 C C . SER A 1 242 ? 36.471 -2.199 -1.541 1.00 13.69 242 SER A C 1
ATOM 1755 O O . SER A 1 242 ? 35.801 -1.811 -0.571 1.00 12.56 242 SER A O 1
ATOM 1758 N N . ALA A 1 243 ? 37.654 -1.674 -1.864 1.00 13.21 243 ALA A N 1
ATOM 1759 C CA . ALA A 1 243 ? 38.241 -0.603 -1.064 1.00 13.65 243 ALA A CA 1
ATOM 1760 C C . ALA A 1 243 ? 37.319 0.613 -0.954 1.00 13.23 243 ALA A C 1
ATOM 1761 O O . ALA A 1 243 ? 37.139 1.160 0.139 1.00 13.61 243 ALA A O 1
ATOM 1763 N N . ALA A 1 244 ? 36.714 1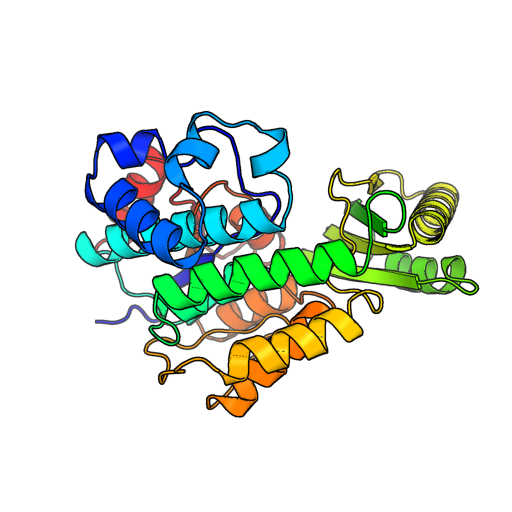.007 -2.073 1.00 12.93 244 ALA A N 1
ATOM 1764 C CA . ALA A 1 244 ? 35.880 2.195 -2.117 1.00 12.51 244 ALA A CA 1
ATOM 1765 C C . ALA A 1 244 ? 34.546 1.982 -1.391 1.00 11.90 244 ALA A C 1
ATOM 1766 O O . ALA A 1 244 ? 34.079 2.870 -0.684 1.00 11.76 244 ALA A O 1
ATOM 1768 N N . ILE A 1 245 ? 33.950 0.808 -1.570 1.00 11.48 245 ILE A N 1
ATOM 1769 C CA . ILE A 1 245 ? 32.710 0.478 -0.861 1.00 11.33 245 ILE A CA 1
ATOM 1770 C C . ILE A 1 245 ? 32.959 0.495 0.639 1.00 11.65 245 ILE A C 1
ATOM 1771 O O . ILE A 1 245 ? 32.208 1.134 1.386 1.00 11.50 245 ILE A O 1
ATOM 1776 N N . ARG A 1 246 ? 34.021 -0.188 1.079 1.00 11.15 246 ARG A N 1
ATOM 1777 C CA . ARG A 1 246 ? 34.365 -0.181 2.503 1.00 11.38 246 ARG A CA 1
ATOM 1778 C C . ARG A 1 246 ? 34.680 1.205 3.043 1.00 11.37 246 ARG A C 1
ATOM 1779 O O . ARG A 1 246 ? 34.237 1.539 4.136 1.00 9.90 246 ARG A O 1
ATOM 1787 N N . GLN A 1 247 ? 35.423 2.012 2.286 1.00 11.90 247 GLN A N 1
ATOM 1788 C CA . GLN A 1 247 ? 35.726 3.368 2.746 1.00 12.37 247 GLN A CA 1
ATOM 1789 C C . GLN A 1 247 ? 34.441 4.189 2.918 1.00 11.70 247 GLN A C 1
ATOM 1790 O O . GLN A 1 247 ? 34.306 4.951 3.877 1.00 11.92 247 GLN A O 1
ATOM 1796 N N . ALA A 1 248 ? 33.492 4.008 1.997 1.00 11.21 248 ALA A N 1
ATOM 1797 C CA . ALA A 1 248 ? 32.220 4.706 2.096 1.00 11.17 248 ALA A CA 1
ATOM 1798 C C . ALA A 1 248 ? 31.409 4.243 3.294 1.00 10.68 248 ALA A C 1
ATOM 1799 O O . ALA A 1 248 ? 30.639 5.039 3.841 1.00 10.85 248 ALA A O 1
ATOM 1801 N N . LEU A 1 249 ? 31.575 2.976 3.708 1.00 10.50 249 LEU A N 1
ATOM 1802 C CA . LEU A 1 249 ? 30.945 2.476 4.931 1.00 10.04 249 LEU A CA 1
ATOM 1803 C C . LEU A 1 249 ? 31.612 3.006 6.203 1.00 9.87 249 LEU A C 1
ATOM 1804 O O . LEU A 1 249 ? 30.933 3.277 7.204 1.00 10.16 249 LEU A O 1
ATOM 1809 N N . VAL A 1 250 ? 32.932 3.157 6.163 1.00 10.06 250 VAL A N 1
ATOM 1810 C CA . VAL A 1 250 ? 33.642 3.763 7.296 1.00 10.69 250 VAL A CA 1
ATOM 1811 C C . VAL A 1 250 ? 33.163 5.219 7.466 1.00 10.60 250 VAL A C 1
ATOM 1812 O O . VAL A 1 250 ? 32.742 5.633 8.559 1.00 9.75 250 VAL A O 1
ATOM 1816 N N . GLU A 1 251 ? 33.223 5.989 6.381 1.00 10.47 251 GLU A N 1
ATOM 1817 C CA . GLU A 1 251 ? 32.772 7.375 6.389 1.00 11.25 251 GLU A CA 1
ATOM 1818 C C . GLU A 1 251 ? 31.304 7.497 6.750 1.00 11.13 251 GLU A C 1
ATOM 1819 O O . GLU A 1 251 ? 30.925 8.445 7.444 1.00 10.82 251 GLU A O 1
ATOM 1825 N N . GLN A 1 252 ? 30.476 6.551 6.283 1.00 10.26 252 GLN A N 1
ATOM 1826 C CA . GLN A 1 252 ? 29.053 6.547 6.620 1.00 9.86 252 GLN A CA 1
ATOM 1827 C C . GLN A 1 252 ? 28.820 6.719 8.119 1.00 10.50 252 GLN A C 1
ATOM 1828 O O . GLN A 1 252 ? 27.880 7.406 8.523 1.00 11.29 252 GLN A O 1
ATOM 1834 N N . LEU A 1 253 ? 29.654 6.081 8.946 1.00 10.25 253 LEU A N 1
ATOM 1835 C CA . LEU A 1 253 ? 29.326 5.973 10.369 1.00 10.86 253 LEU A CA 1
ATOM 1836 C C . LEU A 1 253 ? 29.357 7.303 11.108 1.00 11.58 253 LEU A C 1
ATOM 1837 O O . LEU A 1 253 ? 28.600 7.500 12.077 1.00 11.54 253 LEU A O 1
ATOM 1842 N N . TYR A 1 254 ? 30.221 8.209 10.663 1.00 11.63 254 TYR A N 1
ATOM 1843 C CA . TYR A 1 254 ? 30.425 9.484 11.383 1.00 11.64 254 TYR A CA 1
ATOM 1844 C C . TYR A 1 254 ? 29.977 10.702 10.591 1.00 11.71 254 TYR A C 1
ATOM 1845 O O . TYR A 1 254 ? 30.085 11.833 11.072 1.00 12.08 254 TYR A O 1
ATOM 1854 N N . LEU A 1 255 ? 29.464 10.468 9.386 1.00 11.44 255 LEU A N 1
ATOM 1855 C CA . LEU A 1 255 ? 28.935 11.539 8.539 1.00 11.77 255 LEU A CA 1
ATOM 1856 C C . LEU A 1 255 ? 27.427 11.375 8.320 1.00 11.77 255 LEU A C 1
ATOM 1857 O O . LEU A 1 255 ? 26.884 10.293 8.506 1.00 10.93 255 LEU A O 1
ATOM 1862 N N . PRO A 1 256 ? 26.727 12.469 7.953 1.00 11.68 256 PRO A N 1
ATOM 1863 C CA . PRO A 1 256 ? 25.277 12.396 7.825 1.00 11.83 256 PRO A CA 1
ATOM 1864 C C . PRO A 1 256 ? 24.790 11.451 6.745 1.00 11.20 256 PRO A C 1
ATOM 1865 O O . PRO A 1 256 ? 25.396 11.349 5.677 1.00 10.56 256 PRO A O 1
ATOM 1869 N N . VAL A 1 257 ? 23.700 10.755 7.042 1.00 11.04 257 VAL A N 1
ATOM 1870 C CA . VAL A 1 257 ? 23.025 9.942 6.029 1.00 10.77 257 VAL A CA 1
ATOM 1871 C C . VAL A 1 257 ? 22.328 10.879 5.059 1.00 10.77 257 VAL A C 1
ATOM 1872 O O . VAL A 1 257 ? 21.460 11.647 5.448 1.00 10.99 257 VAL A O 1
ATOM 1876 N N . GLN A 1 258 ? 22.724 10.812 3.790 1.00 11.14 258 GLN A N 1
ATOM 1877 C CA . GLN A 1 258 ? 22.122 11.674 2.762 1.00 11.09 258 GLN A CA 1
ATOM 1878 C C . GLN A 1 258 ? 20.936 10.932 2.143 1.00 10.96 258 GLN A C 1
ATOM 1879 O O . GLN A 1 258 ? 20.997 10.479 0.987 1.00 11.26 258 GLN A O 1
ATOM 1885 N N . TRP A 1 259 ? 19.876 10.727 2.932 1.00 11.19 259 TRP A N 1
ATOM 1886 C CA . TRP A 1 259 ? 18.777 9.892 2.444 1.00 11.85 259 TRP A CA 1
ATOM 1887 C C . TRP A 1 259 ? 18.037 10.594 1.303 1.00 11.77 259 TRP A C 1
ATOM 1888 O O . TRP A 1 259 ? 17.775 9.980 0.260 1.00 11.61 259 TRP A O 1
ATOM 1899 N N . THR A 1 260 ? 17.756 11.882 1.478 1.00 12.76 260 THR A N 1
ATOM 1900 C CA . THR A 1 260 ? 17.148 12.671 0.389 1.00 12.66 260 THR A CA 1
ATOM 1901 C C . THR A 1 260 ? 17.977 12.547 -0.881 1.00 12.68 260 THR A C 1
ATOM 1902 O O . THR A 1 260 ? 17.427 12.258 -1.941 1.00 12.92 260 THR A O 1
ATOM 1906 N N . GLY A 1 261 ? 19.293 12.709 -0.746 1.00 13.12 261 GLY A N 1
ATOM 1907 C CA . GLY A 1 261 ? 20.222 12.603 -1.867 1.00 14.03 261 GLY A CA 1
ATOM 1908 C C . GLY A 1 261 ? 20.178 11.245 -2.537 1.00 13.96 261 GLY A C 1
ATOM 1909 O O . GLY A 1 261 ? 20.195 11.156 -3.767 1.00 14.52 261 GLY A O 1
ATOM 1910 N N . CYS A 1 262 ? 20.129 10.173 -1.742 1.00 13.13 262 CYS A N 1
ATOM 1911 C CA . CYS A 1 262 ? 20.074 8.820 -2.311 1.00 12.42 262 CYS A CA 1
ATOM 1912 C C . CYS A 1 262 ? 18.804 8.605 -3.132 1.00 12.51 262 CYS A C 1
ATOM 1913 O O . CYS A 1 262 ? 18.852 8.053 -4.222 1.00 12.80 262 CYS A O 1
ATOM 1916 N N . VAL A 1 263 ? 17.669 9.057 -2.611 1.00 12.23 263 VAL A N 1
ATOM 1917 C CA . VAL A 1 263 ? 16.387 8.897 -3.305 1.00 13.10 263 VAL A CA 1
ATOM 1918 C C . VAL A 1 263 ? 16.379 9.745 -4.584 1.00 13.47 263 VAL A C 1
ATOM 1919 O O . VAL A 1 263 ? 15.969 9.264 -5.635 1.00 14.01 263 VAL A O 1
ATOM 1923 N N . GLN A 1 264 ? 16.862 10.975 -4.490 1.00 14.80 264 GLN A N 1
ATOM 1924 C CA . GLN A 1 264 ? 17.001 11.832 -5.685 1.00 15.97 264 GLN A CA 1
ATOM 1925 C C . GLN A 1 264 ? 17.940 11.206 -6.718 1.00 16.69 264 GLN A C 1
ATOM 1926 O O . GLN A 1 264 ? 17.696 11.308 -7.932 1.00 17.56 264 GLN A O 1
ATOM 1932 N N . ALA A 1 265 ? 18.992 10.535 -6.249 1.00 16.49 265 ALA A N 1
ATOM 1933 C CA . ALA A 1 265 ? 19.941 9.866 -7.155 1.00 16.32 265 ALA A CA 1
ATOM 1934 C C . ALA A 1 265 ? 19.266 8.717 -7.889 1.00 16.76 265 ALA A C 1
ATOM 1935 O O . ALA A 1 265 ? 19.486 8.533 -9.096 1.00 17.60 265 ALA A O 1
ATOM 1937 N N . LEU A 1 266 ? 18.462 7.935 -7.158 1.00 16.49 266 LEU A N 1
ATOM 1938 C CA . LEU A 1 266 ? 17.659 6.864 -7.769 1.00 16.46 266 LEU A CA 1
ATOM 1939 C C . LEU A 1 266 ? 16.751 7.419 -8.866 1.00 17.89 266 LEU A C 1
ATOM 1940 O O . LEU A 1 266 ? 16.780 6.916 -9.992 1.00 18.36 266 LEU A O 1
ATOM 1945 N N . ALA A 1 267 ? 15.972 8.446 -8.524 1.00 18.45 267 ALA A N 1
ATOM 1946 C CA . ALA A 1 267 ? 15.033 9.081 -9.458 1.00 19.69 267 ALA A CA 1
ATOM 1947 C C . ALA A 1 267 ? 15.754 9.652 -10.677 1.00 20.92 267 ALA A C 1
ATOM 1948 O O . ALA A 1 267 ? 15.251 9.543 -11.798 1.00 21.29 267 ALA A O 1
ATOM 1950 N N . SER A 1 268 ? 16.923 10.245 -10.464 1.00 21.69 268 SER A N 1
ATOM 1951 C CA . SER A 1 268 ? 17.686 10.843 -11.571 1.00 23.37 268 SER A CA 1
ATOM 1952 C C . SER A 1 268 ? 18.217 9.764 -12.519 1.00 23.93 268 SER A C 1
ATOM 1953 O O . SER A 1 268 ? 18.570 10.053 -13.673 1.00 24.83 268 SER A O 1
ATOM 1956 N N . GLN A 1 269 ? 18.272 8.522 -12.045 1.00 23.59 269 GLN A N 1
ATOM 1957 C CA . GLN A 1 269 ? 18.770 7.428 -12.870 1.00 24.27 269 GLN A CA 1
ATOM 1958 C C . GLN A 1 269 ? 17.643 6.597 -13.486 1.00 23.59 269 GLN A C 1
ATOM 1959 O O . GLN A 1 269 ? 17.870 5.476 -13.945 1.00 24.54 269 GLN A O 1
ATOM 1965 N N . GLY A 1 270 ? 16.434 7.151 -13.489 1.00 22.94 270 GLY A N 1
ATOM 1966 C CA . GLY A 1 270 ? 15.281 6.518 -14.133 1.00 22.45 270 GLY A CA 1
ATOM 1967 C C . GLY A 1 270 ? 14.395 5.630 -13.267 1.00 21.78 270 GLY A C 1
ATOM 1968 O O . GLY A 1 270 ? 13.462 4.992 -13.761 1.00 21.86 270 GLY A O 1
ATOM 1969 N N . ILE A 1 271 ? 14.686 5.570 -11.967 1.00 20.37 271 ILE A N 1
ATOM 1970 C CA . ILE A 1 271 ? 13.814 4.853 -11.046 1.00 18.79 271 ILE A CA 1
ATOM 1971 C C . ILE A 1 271 ? 12.475 5.581 -10.842 1.00 18.53 271 ILE A C 1
ATOM 1972 O O . ILE A 1 271 ? 12.454 6.785 -10.559 1.00 18.78 271 ILE A O 1
ATOM 1977 N N . THR A 1 272 ? 11.378 4.836 -10.989 1.00 18.65 272 THR A N 1
ATOM 1978 C CA . THR A 1 272 ? 10.008 5.333 -10.775 1.00 18.74 272 THR A CA 1
ATOM 1979 C C . THR A 1 272 ? 9.247 4.499 -9.741 1.00 18.38 272 THR A C 1
ATOM 1980 O O . THR A 1 272 ? 8.174 4.897 -9.272 1.00 18.24 272 THR A O 1
ATOM 1984 N N . ARG A 1 273 ? 9.791 3.332 -9.397 1.00 17.46 273 ARG A N 1
ATOM 1985 C CA . ARG A 1 273 ? 9.136 2.412 -8.469 1.00 16.96 273 ARG A CA 1
ATOM 1986 C C . ARG A 1 273 ? 10.148 1.986 -7.423 1.00 15.85 273 ARG A C 1
ATOM 1987 O O . ARG A 1 273 ? 11.241 1.590 -7.774 1.00 15.86 273 ARG A O 1
ATOM 1995 N N . ILE A 1 274 ? 9.773 2.072 -6.147 1.00 14.79 274 ILE A N 1
ATOM 1996 C CA . ILE A 1 274 ? 10.688 1.682 -5.069 1.00 13.24 274 ILE A CA 1
ATOM 1997 C C . ILE A 1 274 ? 9.978 0.783 -4.073 1.00 12.80 274 ILE A C 1
ATOM 1998 O O . ILE A 1 274 ? 8.932 1.147 -3.512 1.00 13.35 274 ILE A O 1
ATOM 2003 N N . ALA A 1 275 ? 10.540 -0.395 -3.847 1.00 12.56 275 ALA A N 1
ATOM 2004 C CA . ALA A 1 275 ? 10.013 -1.280 -2.803 1.00 12.34 275 ALA A CA 1
ATOM 2005 C C . ALA A 1 275 ? 10.801 -1.083 -1.527 1.00 12.56 275 ALA A C 1
ATOM 2006 O O . ALA A 1 275 ? 12.030 -1.058 -1.562 1.00 12.67 275 ALA A O 1
ATOM 2008 N N . GLU A 1 276 ? 10.093 -0.984 -0.401 1.00 11.49 276 GLU A N 1
ATOM 2009 C CA . GLU A 1 276 ? 10.749 -0.996 0.902 1.00 11.00 276 GLU A CA 1
ATOM 2010 C C . GLU A 1 276 ? 10.825 -2.451 1.361 1.00 11.70 276 GLU A C 1
ATOM 2011 O O . GLU A 1 276 ? 9.808 -3.064 1.740 1.00 12.01 276 GLU A O 1
ATOM 2017 N N . CYS A 1 277 ? 12.037 -3.001 1.328 1.00 10.86 277 CYS A N 1
ATOM 2018 C CA . CYS A 1 277 ? 12.225 -4.434 1.496 1.00 11.71 277 CYS A CA 1
ATOM 2019 C C . CYS A 1 277 ? 12.645 -4.755 2.925 1.00 11.79 277 CYS A C 1
ATOM 2020 O O . CYS A 1 277 ? 13.827 -4.907 3.226 1.00 11.95 277 CYS A O 1
ATOM 2023 N N . GLY A 1 278 ? 11.664 -4.862 3.812 1.00 11.30 278 GLY A N 1
ATOM 2024 C CA . GLY A 1 278 ? 11.931 -5.092 5.229 1.00 11.72 278 GLY A CA 1
ATOM 2025 C C . GLY A 1 278 ? 10.763 -4.542 6.031 1.00 12.78 278 GLY A C 1
ATOM 2026 O O . GLY A 1 278 ? 9.767 -4.120 5.457 1.00 13.17 278 GLY A O 1
ATOM 2027 N N . PRO A 1 279 ? 10.877 -4.537 7.364 1.00 12.44 279 PRO A N 1
ATOM 2028 C CA . PRO A 1 279 ? 9.753 -4.140 8.216 1.00 12.79 279 PRO A CA 1
ATOM 2029 C C . PRO A 1 279 ? 9.439 -2.648 8.186 1.00 12.86 279 PRO A C 1
ATOM 2030 O O . PRO A 1 279 ? 10.313 -1.827 7.906 1.00 12.07 279 PRO A O 1
ATOM 2034 N N . GLY A 1 280 ? 8.194 -2.320 8.511 1.00 13.57 280 GLY A N 1
ATOM 2035 C CA . GLY A 1 280 ? 7.755 -0.927 8.627 1.00 14.11 280 GLY A CA 1
ATOM 2036 C C . GLY A 1 280 ? 7.478 -0.272 7.284 1.00 14.75 280 GLY A C 1
ATOM 2037 O O . GLY A 1 280 ? 7.538 -0.897 6.218 1.00 16.53 280 GLY A O 1
ATOM 2038 N N . LYS A 1 281 ? 7.158 1.010 7.349 1.00 13.72 281 LYS A N 1
ATOM 2039 C CA . LYS A 1 281 ? 6.899 1.805 6.171 1.00 13.35 281 LYS A CA 1
ATOM 2040 C C . LYS A 1 281 ? 7.596 3.163 6.260 1.00 12.87 281 LYS A C 1
ATOM 2041 O O . LYS A 1 281 ? 7.209 4.132 5.595 1.00 12.90 281 LYS A O 1
ATOM 2047 N N . VAL A 1 282 ? 8.651 3.241 7.064 1.00 11.92 282 VAL A N 1
ATOM 2048 C CA . VAL A 1 282 ? 9.320 4.507 7.292 1.00 12.20 282 VAL A CA 1
ATOM 2049 C C . VAL A 1 282 ? 9.968 5.102 6.039 1.00 11.87 282 VAL A C 1
ATOM 2050 O O . VAL A 1 282 ? 9.774 6.279 5.731 1.00 12.05 282 VAL A O 1
ATOM 2054 N N . LEU A 1 283 ? 10.744 4.296 5.316 1.00 10.47 283 LEU A N 1
ATOM 2055 C CA . LEU A 1 283 ? 11.394 4.831 4.126 1.00 11.09 283 LEU A CA 1
ATOM 2056 C C . LEU A 1 283 ? 10.374 5.206 3.066 1.00 11.95 283 LEU A C 1
ATOM 2057 O O . LEU A 1 283 ? 10.568 6.205 2.370 1.00 12.11 283 LEU A O 1
ATOM 2062 N N . SER A 1 284 ? 9.312 4.412 2.950 1.00 12.66 284 SER A N 1
ATOM 2063 C CA . SER A 1 284 ? 8.253 4.721 1.985 1.00 13.81 284 SER A CA 1
ATOM 2064 C C . SER A 1 284 ? 7.672 6.104 2.272 1.00 14.51 284 SER A C 1
ATOM 2065 O O . SER A 1 284 ? 7.432 6.878 1.345 1.00 14.43 284 SER A O 1
ATOM 2068 N N . GLY A 1 285 ? 7.483 6.423 3.557 1.00 14.42 285 GLY A N 1
ATOM 2069 C CA . GLY A 1 285 ? 6.988 7.761 3.967 1.00 14.65 285 GLY A CA 1
ATOM 2070 C C . GLY A 1 285 ? 7.942 8.880 3.575 1.00 15.13 285 GLY A C 1
ATOM 2071 O O . GLY A 1 285 ? 7.525 9.921 3.036 1.00 15.42 285 GLY A O 1
ATOM 2072 N N . LEU A 1 286 ? 9.239 8.666 3.817 1.00 14.09 286 LEU A N 1
ATOM 2073 C CA . LEU A 1 286 ? 10.259 9.640 3.416 1.00 14.01 286 LEU A CA 1
ATOM 2074 C C . LEU A 1 286 ? 10.291 9.861 1.905 1.00 14.38 286 LEU A C 1
ATOM 2075 O O . LEU A 1 286 ? 10.369 11.000 1.441 1.00 14.82 286 LEU A O 1
ATOM 2080 N N . ILE A 1 287 ? 10.239 8.763 1.158 1.00 14.37 287 ILE A N 1
ATOM 2081 C CA . ILE A 1 287 ? 10.292 8.802 -0.303 1.00 15.81 287 ILE A CA 1
ATOM 2082 C C . ILE A 1 287 ? 9.121 9.639 -0.851 1.00 16.98 287 ILE A C 1
ATOM 2083 O O . ILE A 1 287 ? 9.329 10.464 -1.743 1.00 18.15 287 ILE A O 1
ATOM 2088 N N . LYS A 1 288 ? 7.926 9.436 -0.300 1.00 17.74 288 LYS A N 1
ATOM 2089 C CA . LYS A 1 288 ? 6.729 10.192 -0.727 1.00 19.36 288 LYS A CA 1
ATOM 2090 C C . LYS A 1 288 ? 6.888 11.692 -0.502 1.00 19.76 288 LYS A C 1
ATOM 2091 O O . LYS A 1 288 ? 6.303 12.505 -1.237 1.00 20.38 288 LYS A O 1
ATOM 2097 N N . ARG A 1 289 ? 7.670 12.065 0.512 1.00 19.27 289 ARG A N 1
ATOM 2098 C CA . ARG A 1 289 ? 7.947 13.474 0.804 1.00 19.55 289 ARG A CA 1
ATOM 2099 C C . ARG A 1 289 ? 9.057 14.036 -0.088 1.00 19.01 289 ARG A C 1
ATOM 2100 O O . ARG A 1 289 ? 9.032 15.215 -0.447 1.00 19.53 289 ARG A O 1
ATOM 2108 N N . ILE A 1 290 ? 10.022 13.192 -0.448 1.00 17.87 290 ILE A N 1
ATOM 2109 C CA . ILE A 1 290 ? 11.148 13.598 -1.281 1.00 18.21 290 ILE A CA 1
ATOM 2110 C C . ILE A 1 290 ? 10.730 13.827 -2.741 1.00 19.20 290 ILE A C 1
ATOM 2111 O O . ILE A 1 290 ? 11.097 14.836 -3.364 1.00 19.37 290 ILE A O 1
ATOM 2116 N N . ASP A 1 291 ? 9.959 12.892 -3.271 1.00 19.61 291 ASP A N 1
ATOM 2117 C CA . ASP A 1 291 ? 9.580 12.942 -4.674 1.00 21.40 291 ASP A CA 1
ATOM 2118 C C . ASP A 1 291 ? 8.208 12.310 -4.833 1.00 21.98 291 ASP A C 1
ATOM 2119 O O . ASP A 1 291 ? 8.055 11.084 -4.818 1.00 21.34 291 ASP A O 1
ATOM 2124 N N . LYS A 1 292 ? 7.208 13.175 -5.008 1.00 23.38 292 LYS A N 1
ATOM 2125 C CA . LYS A 1 292 ? 5.803 12.764 -4.992 1.00 24.79 292 LYS A CA 1
ATOM 2126 C C . LYS A 1 292 ? 5.387 11.911 -6.193 1.00 24.84 292 LYS A C 1
ATOM 2127 O O . LYS A 1 292 ? 4.316 11.309 -6.192 1.00 25.73 292 LYS A O 1
ATOM 2133 N N . SER A 1 293 ? 6.238 11.846 -7.204 1.00 24.32 293 SER A N 1
ATOM 2134 C CA . SER A 1 293 ? 5.931 11.046 -8.386 1.00 24.33 293 SER A CA 1
ATOM 2135 C C . SER A 1 293 ? 6.333 9.577 -8.258 1.00 23.67 293 SER A C 1
ATOM 2136 O O . SER A 1 293 ? 5.838 8.734 -8.995 1.00 23.47 293 SER A O 1
ATOM 2139 N N . LEU A 1 294 ? 7.235 9.263 -7.334 1.00 22.61 294 LEU A N 1
ATOM 2140 C CA . LEU A 1 294 ? 7.688 7.874 -7.188 1.00 22.09 294 LEU A CA 1
ATOM 2141 C C . LEU A 1 294 ? 6.619 6.967 -6.590 1.00 21.68 294 LEU A C 1
ATOM 2142 O O . LEU A 1 294 ? 5.874 7.378 -5.697 1.00 22.50 294 LEU A O 1
ATOM 2147 N N . ASP A 1 295 ? 6.544 5.739 -7.105 1.00 20.68 295 ASP A N 1
ATOM 2148 C CA . ASP A 1 295 ? 5.619 4.724 -6.625 1.00 20.10 295 ASP A CA 1
ATOM 2149 C C . ASP A 1 295 ? 6.345 3.918 -5.551 1.00 19.19 295 ASP A C 1
ATOM 2150 O O . ASP A 1 295 ? 7.060 2.961 -5.861 1.00 18.71 295 ASP A O 1
ATOM 2155 N N . ALA A 1 296 ? 6.170 4.337 -4.299 1.00 18.40 296 ALA A N 1
ATOM 2156 C CA . ALA A 1 296 ? 6.862 3.724 -3.170 1.00 17.09 296 ALA A CA 1
ATOM 2157 C C . ALA A 1 296 ? 5.951 2.777 -2.392 1.00 16.77 296 ALA A C 1
ATOM 2158 O O . ALA A 1 296 ? 4.900 3.186 -1.885 1.00 17.19 296 ALA A O 1
ATOM 2160 N N . ARG A 1 297 ? 6.351 1.514 -2.285 1.00 15.66 297 ARG A N 1
ATOM 2161 C CA . ARG A 1 297 ? 5.511 0.495 -1.648 1.00 15.49 297 ARG A CA 1
ATOM 2162 C C . ARG A 1 297 ? 6.253 -0.337 -0.604 1.00 15.10 297 ARG A C 1
ATOM 2163 O O . ARG A 1 297 ? 7.287 -0.919 -0.927 1.00 15.16 297 ARG A O 1
ATOM 2171 N N . PRO A 1 298 ? 5.713 -0.432 0.618 1.00 14.21 298 PRO A N 1
ATOM 2172 C CA . PRO A 1 298 ? 6.280 -1.370 1.608 1.00 14.12 298 PRO A CA 1
ATOM 2173 C C . PRO A 1 298 ? 5.995 -2.831 1.250 1.00 14.08 298 PRO A C 1
ATOM 2174 O O . PRO A 1 298 ? 4.987 -3.125 0.593 1.00 14.41 298 PRO A O 1
ATOM 2178 N N . LEU A 1 299 ? 6.866 -3.734 1.702 1.00 13.63 299 LEU A N 1
ATOM 2179 C CA . LEU A 1 299 ? 6.689 -5.168 1.509 1.00 14.07 299 LEU A CA 1
ATOM 2180 C C . LEU A 1 299 ? 6.570 -5.938 2.836 1.00 15.02 299 LEU A C 1
ATOM 2181 O O . LEU A 1 299 ? 6.574 -7.171 2.838 1.00 17.12 299 LEU A O 1
ATOM 2186 N N . ALA A 1 300 ? 6.420 -5.214 3.941 1.00 14.91 300 ALA A N 1
ATOM 2187 C CA . ALA A 1 300 ? 6.516 -5.793 5.297 1.00 16.07 300 ALA A CA 1
ATOM 2188 C C . ALA A 1 300 ? 5.423 -6.782 5.709 1.00 16.07 300 ALA A C 1
ATOM 2189 O O . ALA A 1 300 ? 5.595 -7.506 6.680 1.00 15.86 300 ALA A O 1
ATOM 2191 N N . THR A 1 301 ? 4.304 -6.801 4.988 1.00 15.65 301 THR A N 1
ATOM 2192 C CA . THR A 1 301 ? 3.104 -7.525 5.431 1.00 15.54 301 THR A CA 1
ATOM 2193 C C . THR A 1 301 ? 2.504 -8.273 4.248 1.00 15.12 301 THR A C 1
ATOM 2194 O O . THR A 1 301 ? 2.725 -7.876 3.099 1.00 15.61 301 THR A O 1
ATOM 2198 N N . PRO A 1 302 ? 1.705 -9.325 4.515 1.00 14.79 302 PRO A N 1
ATOM 2199 C CA . PRO A 1 302 ? 1.115 -10.093 3.410 1.00 14.39 302 PRO A CA 1
ATOM 2200 C C . PRO A 1 302 ? 0.369 -9.230 2.378 1.00 14.51 302 PRO A C 1
ATOM 2201 O O . PRO A 1 302 ? 0.578 -9.400 1.171 1.00 15.19 302 PRO A O 1
ATOM 2205 N N . ALA A 1 303 ? -0.459 -8.293 2.832 1.00 13.86 303 ALA A N 1
ATOM 2206 C CA . ALA A 1 303 ? -1.232 -7.514 1.868 1.00 13.36 303 ALA A CA 1
ATOM 2207 C C . ALA A 1 303 ? -0.382 -6.538 1.059 1.00 13.22 303 ALA A C 1
ATOM 2208 O O . ALA A 1 303 ? -0.637 -6.323 -0.134 1.00 13.56 303 ALA A O 1
ATOM 2210 N N . ASP A 1 304 ? 0.613 -5.925 1.694 1.00 13.96 304 ASP A N 1
ATOM 2211 C CA . ASP A 1 304 ? 1.455 -4.976 0.972 1.00 14.35 304 ASP A CA 1
ATOM 2212 C C . ASP A 1 304 ? 2.381 -5.712 0.011 1.00 15.14 304 ASP A C 1
ATOM 2213 O O . ASP A 1 304 ? 2.581 -5.281 -1.124 1.00 15.21 304 ASP A O 1
ATOM 2218 N N . TYR A 1 305 ? 2.925 -6.832 0.475 1.00 15.49 305 TYR A N 1
ATOM 2219 C CA . TYR A 1 305 ? 3.741 -7.701 -0.370 1.00 17.70 305 TYR A CA 1
ATOM 2220 C C . TYR A 1 305 ? 2.971 -8.167 -1.609 1.00 17.53 305 TYR A C 1
ATOM 2221 O O . TYR A 1 305 ? 3.444 -8.004 -2.742 1.00 17.94 305 TYR A O 1
ATOM 2230 N N . ALA A 1 306 ? 1.762 -8.700 -1.405 1.00 17.65 306 ALA A N 1
ATOM 2231 C CA . ALA A 1 306 ? 0.948 -9.195 -2.521 1.00 18.03 306 ALA A CA 1
ATOM 2232 C C . ALA A 1 306 ? 0.566 -8.080 -3.472 1.00 18.01 306 ALA A C 1
ATOM 2233 O O . ALA A 1 306 ? 0.547 -8.276 -4.691 1.00 17.68 306 ALA A O 1
ATOM 2235 N N . GLY A 1 307 ? 0.279 -6.905 -2.913 1.00 17.60 307 GLY A N 1
ATOM 2236 C CA . GLY A 1 307 ? -0.097 -5.734 -3.703 1.00 18.16 307 GLY A CA 1
ATOM 2237 C C . GLY A 1 307 ? 1.005 -5.278 -4.643 1.00 19.23 307 GLY A C 1
ATOM 2238 O O . GLY A 1 307 ? 0.751 -4.947 -5.799 1.00 19.16 307 GLY A O 1
ATOM 2239 N N . ALA A 1 308 ? 2.238 -5.244 -4.130 1.00 19.46 308 ALA A N 1
ATOM 2240 C CA . ALA A 1 308 ? 3.404 -4.861 -4.914 1.00 21.01 308 ALA A CA 1
ATOM 2241 C C . ALA A 1 308 ? 3.702 -5.940 -5.947 1.00 22.19 308 ALA A C 1
ATOM 2242 O O . ALA A 1 308 ? 3.948 -5.631 -7.107 1.00 22.59 308 ALA A O 1
ATOM 2244 N N . LEU A 1 309 ? 3.693 -7.196 -5.514 1.00 23.88 309 LEU A N 1
ATOM 2245 C CA . LEU A 1 309 ? 3.977 -8.322 -6.407 1.00 26.68 309 LEU A CA 1
ATOM 2246 C C . LEU A 1 309 ? 3.023 -8.320 -7.595 1.00 28.32 309 LEU A C 1
ATOM 2247 O O . LEU A 1 309 ? 3.424 -8.662 -8.708 1.00 29.18 309 LEU A O 1
ATOM 2252 N N . ASP A 1 310 ? 1.776 -7.908 -7.360 1.00 30.23 310 ASP A N 1
ATOM 2253 C CA . ASP A 1 310 ? 0.760 -7.852 -8.415 1.00 31.95 310 ASP A CA 1
ATOM 2254 C C . ASP A 1 310 ? 0.903 -6.634 -9.319 1.00 32.89 310 ASP A C 1
ATOM 2255 O O . ASP A 1 310 ? 0.868 -6.770 -10.544 1.00 33.36 310 ASP A O 1
ATOM 2260 N N . ALA A 1 311 ? 1.068 -5.455 -8.717 1.00 33.83 311 ALA A N 1
ATOM 2261 C CA . ALA A 1 311 ? 1.151 -4.192 -9.464 1.00 34.62 311 ALA A CA 1
ATOM 2262 C C . ALA A 1 311 ? 2.387 -4.091 -10.363 1.00 35.38 311 ALA A C 1
ATOM 2263 O O . ALA A 1 311 ? 2.373 -3.359 -11.363 1.00 35.36 311 ALA A O 1
ATOM 2265 N N . TRP A 1 312 ? 3.441 -4.820 -10.000 1.00 36.41 312 TRP A N 1
ATOM 2266 C CA . TRP A 1 312 ? 4.704 -4.836 -10.737 1.00 37.41 312 TRP A CA 1
ATOM 2267 C C . TRP A 1 312 ? 4.999 -6.263 -11.233 1.00 39.51 312 TRP A C 1
ATOM 2268 O O . TRP A 1 312 ? 6.058 -6.834 -10.927 1.00 40.14 312 TRP A O 1
ATOM 2279 N N . ALA A 1 313 ? 4.062 -6.828 -11.994 1.00 41.54 313 ALA A N 1
ATOM 2280 C CA . ALA A 1 313 ? 4.066 -8.263 -12.330 1.00 43.29 313 ALA A CA 1
ATOM 2281 C C . ALA A 1 313 ? 5.012 -8.715 -13.465 1.00 44.64 313 ALA A C 1
ATOM 2282 O O . ALA A 1 313 ? 4.696 -8.553 -14.656 1.00 44.81 313 ALA A O 1
ATOM 2284 N N . HIS A 1 314 ? 6.162 -9.280 -13.078 1.00 45.84 314 HIS A N 1
ATOM 2285 C CA . HIS A 1 314 ? 7.037 -10.032 -13.993 1.00 47.03 314 HIS A CA 1
ATOM 2286 C C . HIS A 1 314 ? 7.774 -11.144 -13.254 1.00 47.20 314 HIS A C 1
ATOM 2287 O O . HIS A 1 314 ? 7.785 -12.296 -13.694 1.00 47.57 314 HIS A O 1
#

Radius of gyration: 18.45 Å; Cα contacts (8 Å, |Δi|>4): 726; chains: 1; bounding box: 40×52×45 Å

Foldseek 3Di:
DADQQEEEEAEAQPQADACFLVFVCVVDVLLLVLQVLLCLLLVHSLVCCRHPHPVVQCNQQLNVLSNSLSQLLSLLVVCVVVPFHHYQEYEYFLSRNLSRQCSQVFAPSSLSSNLRSLLSVLQCVLFPFQFKWKKKFFDDAPVLLQVLLVVLAVVWHKHFAEPLAGGITMIMTGPNSVVSSQVVCVVVPRDRMGIDPDRGRWAAQSCLVSLVVSLVSLVPGGTDDGNHFYQAFQQRHTFDDDVGSSVSSSNSGHHHGHNLSVLVSSVVSNHQEYEHRGGDCRSVVSSCRSDVRHHYFYCRHPVRVVVSCVVRPD

InterPro domains:
  IPR001227 Acyl transferase domain superfamily [G3DSA:3.40.366.10] (7-288)
  IPR004410 Malonyl CoA-acyl carrier protein transacylase, FabD-type [TIGR00128] (6-292)
  IPR014043 Acyl transferase domain [PF00698] (8-275)
  IPR014043 Acyl transferase domain [SM00827] (9-312)
  IPR016035 Acyl transferase/acyl hydrolase/lysophospholipase [SSF52151] (6-312)
  IPR016036 Malonyl-CoA ACP transacylase, ACP-binding [SSF55048] (132-199)
  IPR024925 Malonyl CoA-acyl carrier protein transacylase [PIRSF000446] (5-308)
  IPR050858 Malonyl CoA-ACP Transacylase/Polyketide Synthase FabD [PTHR42681] (4-305)

CATH classification: 3.40.366.10 (+1 more: 3.30.70.250)

Secondary structure (DSSP, 8-state):
-EEEEEEEEE--TT---TTTTHHHHHH-THHHHHHHHHHHHHTS-HHHHHHH--HHHHTSHHHHHHHHHHHHHHHHHHHHHTTPPEEEEEEESTHHHHHHHHHTTSS-HHHHHHHHHHHHHHHHHHS-TTSEEEEEEES--HHHHHHHHHHH-TTS-EEEEEEEETTEEEEEEEHHHHHHHHHHHHHTT---EEE-S----TTSGGGHHHHHHHHHHHHTS-----SS-BEETTTTEE--SHHHHHHHHHHHHHS-EEHHHHHHHHHHTT--EEEE-SSSSHHHHHHHHH-TTSEEEE-SSHHHHHHHHHHT--

Organism: Xanthomonas oryzae pv. oryzae (strain KACC10331 / KXO85) (NCBI:txid291331)

Sequence (314 aa):
MTESTLAFVFPGQGSQSLGMLAELSELHPQIRETFAEASEGAGVDLWALSQGGPEEMLNRTEYTQPALLAAGVAVWRLWTAQRGQRPALLAGHSLGEYTALVAAGVLSLHDGAHLVRLRGQFMQAAAPAGVGAMAAVLGAEDAVVLEVCAEAAGSQVVVPANFNSPGQIVIGGDAAAVDRALALLAERGVRKAVKLAVSVPSHTPLMRDAANQLGEAMAGLSWHAPQIPVVQNVDARVHDGSAAIRQALVEQLYLPVQWTGCVQALASQGITRIAECGPGKVLSGLIKRIDKSLDARPLATPADYAGALDAWAH